Protein 3AKQ (pdb70)

Sequence (189 aa):
TIQPGTGYNNGYFYSYWNDGHGGVTYTNGPGGQFSVNWSNSGNFVGGKGWQPGTKNKVINFSGSYNPNGNSYLSVYGWSRNPLIEYYIVENFGTYNPSTGATKLGEVTSDGSVYDIYRTQRVNQPSIIGTATFYQYWSVRRNHRSSGSVNTANHFNAWAQQGLTLGTMDYQIVAVEGYFSSGSASITVS

B-factor: mean 11.53, std 6.19, range [4.15, 29.36]

InterPro domains:
  IPR001137 Glycoside hydrolase family 11 [PR00911] (73-82)
  IPR001137 Glycoside hydrolase family 11 [PR00911] (83-93)
  IPR001137 Glycoside hydrolase family 11 [PR00911] (111-117)
  IPR001137 Glycoside hydrolase family 11 [PR00911] (131-136)
  IPR001137 Glycoside hydrolase family 11 [PR00911] (136-145)
  IPR001137 Glycoside hydrolase family 11 [PR00911] (159-167)
  IPR001137 Glycoside hydrolase family 11 [PTHR46828] (6-190)
  IPR013319 Glycoside hydrolase family 11/12 [G3DSA:2.60.120.180] (1-190)
  IPR013320 Concanavalin A-like lectin/glucanase domain superfamily [SSF49899] (3-189)
  IPR018208 Glycoside hydrolase family 11, active site 1 [PS00776] (83-93)
  IPR033119 Glycoside hydrolase family 11, active site 2 [PS00777] (174-185)
  IPR033123 Glycosyl hydrolase 11 domain [PF00457] (10-188)
  IPR033123 Glycosyl hydrolase 11 domain [PS51761] (1-190)

Solvent-accessible surface area: 7906 Å² total

Foldseek 3Di:
DDDADWDDDQHKTKGKDFPPFDFKDKADDHHQKIKIFGAQGAKMKIGIHDFFDDQFDKKWKAWDWWWFDWKFWFFWFFFVPPTETETETQATDDDDVCVPFDWQAWFDWFHFIWTKTKDKDAQPQGPVGGHIHIYIYTYTPDHDHTGITRNNRVQVVCVVSVNHGHHGGHIGGMMIGHSTTTMIMMGMD

Organism: Trichoderma longibrachiatum (NCBI:txid5548)

Structure (mmCIF, N/CA/C/O backbone):
data_3AKQ
#
_entry.id   3AKQ
#
_cell.length_a   61.921
_cell.length_b   37.516
_cell.length_c   84.300
_cell.angle_alpha   90.00
_cell.angle_beta   90.00
_cell.angle_gamma   90.00
#
_symmetry.space_group_name_H-M   'P 21 21 21'
#
loop_
_entity.id
_entity.type
_entity.pdbx_description
1 polymer xylanase
2 non-polymer 'ZINC ION'
3 non-polymer 'CHLORIDE ION'
4 water water
#
loop_
_atom_site.group_PDB
_atom_site.id
_atom_site.type_symbol
_atom_site.label_atom_id
_atom_site.label_alt_id
_atom_site.label_comp_id
_atom_site.label_asym_id
_atom_site.label_entity_id
_atom_site.label_seq_id
_atom_site.pdbx_PDB_ins_code
_atom_site.Cartn_x
_atom_site.Cartn_y
_atom_site.Cartn_z
_atom_site.occupancy
_atom_site.B_iso_or_equiv
_atom_site.auth_seq_id
_atom_site.auth_comp_id
_atom_site.auth_asym_id
_atom_site.auth_atom_id
_atom_site.pdbx_PDB_model_num
ATOM 9 N N . THR A 1 2 ? 16.574 -5.511 4.216 1.00 7.77 2 THR A N 1
ATOM 10 C CA . THR A 1 2 ? 17.160 -4.297 4.720 1.00 8.22 2 THR A CA 1
ATOM 11 C C . THR A 1 2 ? 16.263 -3.126 4.335 1.00 8.55 2 THR A C 1
ATOM 12 O O . THR A 1 2 ? 15.734 -3.092 3.242 1.00 11.48 2 THR A O 1
ATOM 16 N N . ILE A 1 3 ? 15.996 -2.266 5.299 1.00 7.39 3 ILE A N 1
ATOM 17 C CA . ILE A 1 3 ? 15.058 -1.169 5.032 1.00 8.10 3 ILE A CA 1
ATOM 18 C C . ILE A 1 3 ? 15.602 0.189 5.412 1.00 7.44 3 ILE A C 1
ATOM 19 O O . ILE A 1 3 ? 16.559 0.334 6.180 1.00 8.21 3 ILE A O 1
ATOM 24 N N . GLN A 1 4 ? 14.982 1.211 4.811 1.00 7.27 4 GLN A N 1
ATOM 25 C CA . GLN A 1 4 ? 15.288 2.577 5.183 1.00 7.60 4 GLN A CA 1
ATOM 26 C C . GLN A 1 4 ? 14.371 2.921 6.341 1.00 6.86 4 GLN A C 1
ATOM 27 O O . GLN A 1 4 ? 13.461 2.183 6.663 1.00 7.22 4 GLN A O 1
ATOM 33 N N . PRO A 1 5 ? 14.657 4.019 7.028 1.00 8.18 5 PRO A N 1
ATOM 34 C CA . PRO A 1 5 ? 13.865 4.417 8.193 1.00 7.69 5 PRO A CA 1
ATOM 35 C C . PRO A 1 5 ? 12.337 4.400 7.961 1.00 7.38 5 PRO A C 1
ATOM 36 O O . PRO A 1 5 ? 11.844 4.842 6.929 1.00 8.19 5 PRO A O 1
ATOM 40 N N . GLY A 1 6 ? 11.616 3.881 8.948 1.00 7.48 6 GLY A N 1
ATOM 41 C CA . GLY A 1 6 ? 10.173 3.809 8.865 1.00 7.64 6 GLY A CA 1
ATOM 42 C C . GLY A 1 6 ? 9.616 2.849 9.896 1.00 6.96 6 GLY A C 1
ATOM 43 O O . GLY A 1 6 ? 10.352 2.312 10.727 1.00 7.24 6 GLY A O 1
ATOM 44 N N . THR A 1 7 ? 8.306 2.640 9.844 1.00 7.31 7 THR A N 1
ATOM 45 C CA . THR A 1 7 ? 7.632 1.735 10.764 1.00 7.51 7 THR A CA 1
ATOM 46 C C . THR A 1 7 ? 6.639 0.894 9.979 1.00 7.08 7 THR A C 1
ATOM 47 O O . THR A 1 7 ? 6.307 1.213 8.836 1.00 9.05 7 THR A O 1
ATOM 51 N N . GLY A 1 8 ? 6.167 -0.181 10.598 1.00 7.28 8 GLY A N 1
ATOM 52 C CA . GLY A 1 8 ? 5.200 -1.043 9.950 1.00 7.96 8 GLY A CA 1
ATOM 53 C C . GLY A 1 8 ? 5.158 -2.396 10.622 1.00 7.26 8 GLY A C 1
ATOM 54 O O . GLY A 1 8 ? 5.645 -2.557 11.742 1.00 7.03 8 GLY A O 1
ATOM 55 N N . TYR A 1 9 ? 4.554 -3.368 9.949 1.00 8.36 9 TYR A N 1
ATOM 56 C CA . TYR A 1 9 ? 4.481 -4.719 10.479 1.00 9.21 9 TYR A CA 1
ATOM 57 C C . T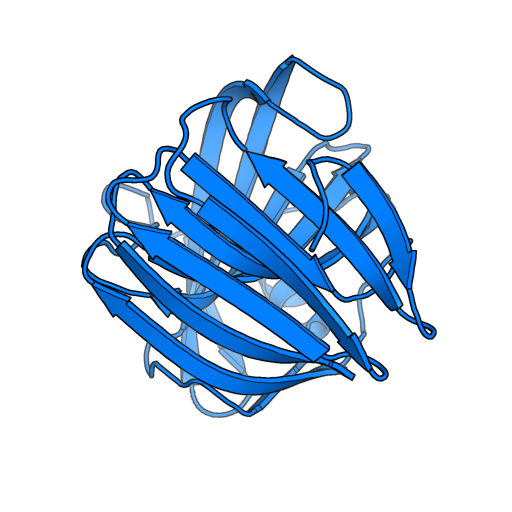YR A 1 9 ? 5.288 -5.631 9.564 1.00 8.78 9 TYR A C 1
ATOM 58 O O . TYR A 1 9 ? 5.245 -5.495 8.338 1.00 10.91 9 TYR A O 1
ATOM 67 N N . ASN A 1 10 ? 6.040 -6.544 10.166 1.00 8.01 10 ASN A N 1
ATOM 68 C CA . ASN A 1 10 ? 6.835 -7.498 9.409 1.00 7.85 10 ASN A CA 1
ATOM 69 C C . ASN A 1 10 ? 6.784 -8.845 10.108 1.00 7.56 10 ASN A C 1
ATOM 70 O O . ASN A 1 10 ? 7.204 -8.974 11.259 1.00 6.82 10 ASN A O 1
ATOM 75 N N . ASN A 1 11 ? 6.250 -9.839 9.407 1.00 8.51 11 ASN A N 1
ATOM 76 C CA . ASN A 1 11 ? 6.134 -11.192 9.928 1.00 9.13 11 ASN A CA 1
ATOM 77 C C . ASN A 1 11 ? 5.507 -11.292 11.312 1.00 8.60 11 ASN A C 1
ATOM 78 O O . ASN A 1 11 ? 5.965 -12.058 12.160 1.00 9.09 11 ASN A O 1
ATOM 83 N N . GLY A 1 12 ? 4.455 -10.513 11.534 1.00 8.64 12 GLY A N 1
ATOM 84 C CA . GLY A 1 12 ? 3.755 -10.565 12.804 1.00 8.67 12 GLY A CA 1
ATOM 85 C C . GLY A 1 12 ? 4.269 -9.668 13.908 1.00 7.09 12 GLY A C 1
ATOM 86 O O . GLY A 1 12 ? 3.781 -9.735 15.037 1.00 8.90 12 GLY A O 1
ATOM 87 N N . TYR A 1 13 ? 5.257 -8.838 13.596 1.00 6.57 13 TYR A N 1
ATOM 88 C CA . TYR A 1 13 ? 5.815 -7.926 14.602 1.00 6.44 13 TYR A CA 1
ATOM 89 C C . TYR A 1 13 ? 5.884 -6.511 14.057 1.00 6.31 13 TYR A C 1
ATOM 90 O O . TYR A 1 13 ? 6.183 -6.277 12.893 1.00 7.05 13 TYR A O 1
ATOM 99 N N . PHE A 1 14 ? 5.531 -5.553 14.929 1.00 6.49 14 PHE A N 1
ATOM 100 C CA . PHE A 1 14 ? 5.769 -4.158 14.579 1.00 5.84 14 PHE A CA 1
ATOM 101 C C . PHE A 1 14 ? 7.271 -3.929 14.557 1.00 5.23 14 PHE A C 1
ATOM 102 O O . PHE A 1 14 ? 8.022 -4.568 15.282 1.00 6.10 14 PHE A O 1
ATOM 110 N N . TYR A 1 15 ? 7.717 -3.057 13.638 1.00 5.40 15 TYR A N 1
ATOM 111 C CA . TYR A 1 15 ? 9.106 -2.607 13.681 1.00 5.56 15 TYR A CA 1
ATOM 112 C C . TYR A 1 15 ? 9.180 -1.116 13.553 1.00 5.00 15 TYR A C 1
ATOM 113 O O . TYR A 1 15 ? 8.294 -0.483 12.992 1.00 5.52 15 TYR A O 1
ATOM 122 N N . SER A 1 16 ? 10.244 -0.554 14.109 1.00 5.73 16 SER A N 1
ATOM 123 C CA . SER A 1 16 ? 10.528 0.860 13.977 1.00 5.78 16 SER A CA 1
ATOM 124 C C . SER A 1 16 ? 12.026 0.966 13.766 1.00 5.41 16 SER A C 1
ATOM 125 O O . SER A 1 16 ? 12.811 0.336 14.480 1.00 6.41 16 SER A O 1
ATOM 128 N N . TYR A 1 17 ? 12.408 1.722 12.748 1.00 5.70 17 TYR A N 1
ATOM 129 C CA . TYR A 1 17 ? 13.807 1.984 12.465 1.00 5.81 17 TYR A CA 1
ATOM 130 C C . TYR A 1 17 ? 13.898 3.475 12.196 1.00 5.77 17 TYR A C 1
ATOM 131 O O . TYR A 1 17 ? 13.236 4.000 11.299 1.00 6.49 17 TYR A O 1
ATOM 140 N N . TRP A 1 18 ? 14.696 4.151 13.011 1.00 5.86 18 TRP A N 1
ATOM 141 C CA . TRP A 1 18 ? 14.892 5.585 12.903 1.00 6.39 18 TRP A CA 1
ATOM 142 C C . TRP A 1 18 ? 16.370 5.908 12.972 1.00 6.16 18 TRP A C 1
ATOM 143 O O . TRP A 1 18 ? 17.121 5.229 13.662 1.00 6.43 18 TRP A O 1
ATOM 154 N N . ASN A 1 19 ? 16.800 6.920 12.233 1.00 7.04 19 ASN A N 1
ATOM 155 C CA . ASN A 1 19 ? 18.177 7.365 12.347 1.00 7.75 19 ASN A CA 1
ATOM 156 C C . ASN A 1 19 ? 18.211 8.863 12.087 1.00 8.40 19 ASN A C 1
ATOM 157 O O . ASN A 1 19 ? 17.241 9.442 11.585 1.00 9.31 19 ASN A O 1
ATOM 162 N N . ASP A 1 20 ? 19.319 9.490 12.467 1.00 9.24 20 ASP A N 1
ATOM 163 C CA . ASP A 1 20 ? 19.484 10.931 12.326 1.00 10.64 20 ASP A CA 1
A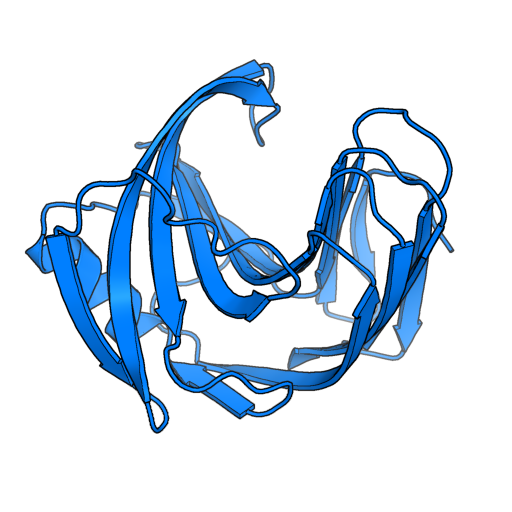TOM 164 C C . ASP A 1 20 ? 19.981 11.400 10.966 1.00 11.43 20 ASP A C 1
ATOM 165 O O . ASP A 1 20 ? 20.362 12.561 10.812 1.00 1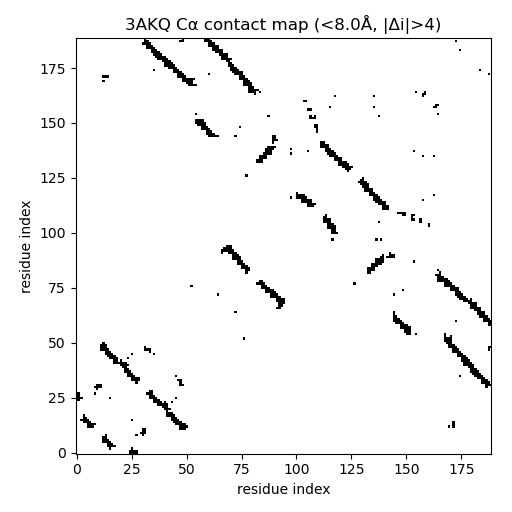2.42 20 ASP A O 1
ATOM 170 N N . GLY A 1 21 ? 19.981 10.510 9.981 1.00 11.44 21 GLY A N 1
ATOM 171 C CA . GLY A 1 21 ? 20.436 10.891 8.656 1.00 12.36 21 GLY A CA 1
ATOM 172 C C . GLY A 1 21 ? 21.904 10.603 8.414 1.00 13.09 21 GLY A C 1
ATOM 173 O O . GLY A 1 21 ? 22.370 10.626 7.274 1.00 14.58 21 GLY A O 1
ATOM 174 N N . HIS A 1 22 ? 22.643 10.351 9.489 1.00 12.81 22 HIS A N 1
ATOM 175 C CA . HIS A 1 22 ? 24.060 10.032 9.387 1.00 13.84 22 HIS A CA 1
ATOM 176 C C . HIS A 1 22 ? 24.133 8.622 8.811 1.00 14.05 22 HIS A C 1
ATOM 177 O O . HIS A 1 22 ? 23.304 7.770 9.134 1.00 14.24 22 HIS A O 1
ATOM 184 N N . GLY A 1 23 ? 25.093 8.385 7.926 1.00 14.73 23 GLY A N 1
ATOM 185 C CA . GLY A 1 23 ? 25.242 7.059 7.358 1.00 14.22 23 GLY A CA 1
ATOM 186 C C . GLY A 1 23 ? 25.926 6.111 8.324 1.00 13.09 23 GLY A C 1
ATOM 187 O O . GLY A 1 23 ? 26.105 6.434 9.500 1.00 13.28 23 GLY A O 1
ATOM 188 N N . GLY A 1 24 ? 26.288 4.931 7.834 1.00 12.42 24 GLY A N 1
ATOM 189 C CA . GLY A 1 24 ? 26.978 3.965 8.668 1.00 12.53 24 GLY A CA 1
ATOM 190 C C . GLY A 1 24 ? 26.118 2.943 9.388 1.00 12.17 24 GLY A C 1
ATOM 191 O O . GLY A 1 24 ? 26.618 2.230 10.257 1.00 14.25 24 GLY A O 1
ATOM 192 N N . VAL A 1 25 ? 24.840 2.852 9.032 1.00 10.86 25 VAL A N 1
ATOM 193 C CA . VAL A 1 25 ? 23.943 1.891 9.689 1.00 10.80 25 VAL A CA 1
ATOM 194 C C . VAL A 1 25 ? 23.151 1.098 8.662 1.00 10.53 25 VAL A C 1
ATOM 195 O O . VAL A 1 25 ? 22.627 1.624 7.701 1.00 11.51 25 VAL A O 1
ATOM 199 N N . THR A 1 26 ? 23.100 -0.229 8.899 1.00 9.29 26 THR A N 1
ATOM 200 C CA . THR A 1 26 ? 22.234 -1.102 8.083 1.00 10.32 26 THR A CA 1
ATOM 201 C C . THR A 1 26 ? 21.334 -1.890 9.019 1.00 8.86 26 THR A C 1
ATOM 202 O O . THR A 1 26 ? 21.780 -2.624 9.880 1.00 10.76 26 THR A O 1
ATOM 206 N N . TYR A 1 27 ? 20.013 -1.670 8.836 1.00 7.46 27 TYR A N 1
ATOM 207 C CA . TYR A 1 27 ? 19.014 -2.367 9.650 1.00 6.90 27 TYR A CA 1
ATOM 208 C C . TYR A 1 27 ? 18.236 -3.317 8.756 1.00 6.43 27 TYR A C 1
ATOM 209 O O . TYR A 1 27 ? 17.754 -2.938 7.689 1.00 6.77 27 TYR A O 1
ATOM 218 N N . THR A 1 28 ? 18.110 -4.561 9.209 1.00 6.45 28 THR A N 1
ATOM 219 C CA . THR A 1 28 ? 17.443 -5.594 8.432 1.00 6.86 28 THR A CA 1
ATOM 220 C C . THR A 1 28 ? 16.395 -6.379 9.207 1.00 6.41 28 THR A C 1
ATOM 221 O O . THR A 1 28 ? 16.672 -6.888 10.292 1.00 8.16 28 THR A O 1
ATOM 225 N N . ASN A 1 29 ? 15.192 -6.472 8.651 1.00 6.64 29 ASN A N 1
ATOM 226 C CA . ASN A 1 29 ? 14.143 -7.263 9.275 1.00 6.68 29 ASN A CA 1
ATOM 227 C C . ASN A 1 29 ? 14.314 -8.701 8.800 1.00 6.50 29 ASN A C 1
ATOM 228 O O . ASN A 1 29 ? 14.556 -8.949 7.616 1.00 7.78 29 ASN A O 1
ATOM 233 N N . GLY A 1 30 ? 14.198 -9.640 9.731 1.00 7.08 30 GLY A N 1
ATOM 234 C CA . GLY A 1 30 ? 14.328 -11.043 9.393 1.00 7.57 30 GLY A CA 1
ATOM 235 C C . GLY A 1 30 ? 13.031 -11.786 9.644 1.00 8.04 30 GLY A C 1
ATOM 236 O O . GLY A 1 30 ? 11.989 -11.170 9.870 1.00 8.58 30 GLY A O 1
ATOM 237 N N . PRO A 1 31 ? 13.065 -13.124 9.610 1.00 9.45 31 PRO A N 1
ATOM 238 C CA . PRO A 1 31 ? 11.872 -13.945 9.838 1.00 9.80 31 PRO A CA 1
ATOM 239 C C . PRO A 1 31 ? 11.291 -13.731 11.230 1.00 9.20 31 PRO A C 1
ATOM 240 O O . PRO A 1 31 ? 12.019 -13.440 12.179 1.00 9.28 31 PRO A O 1
ATOM 244 N N . GLY A 1 32 ? 9.974 -13.871 11.339 1.00 8.77 32 GLY A N 1
ATOM 245 C CA . GLY A 1 32 ? 9.295 -13.734 12.627 1.00 8.26 32 GLY A CA 1
ATOM 246 C C . GLY A 1 32 ? 9.696 -12.463 13.361 1.00 7.14 32 GLY A C 1
ATOM 247 O O . GLY A 1 32 ? 9.584 -11.341 12.862 1.00 7.34 32 GLY A O 1
ATOM 248 N N . GLY A 1 33 ? 10.140 -12.663 14.620 1.00 6.99 33 GLY A N 1
ATOM 249 C CA . GLY A 1 33 ? 10.484 -11.531 15.485 1.00 6.92 33 GLY A CA 1
ATOM 250 C C . GLY A 1 33 ? 11.964 -11.129 15.416 1.00 6.28 33 GLY A C 1
ATOM 251 O O . GLY A 1 33 ? 12.473 -10.454 16.300 1.00 6.34 33 GLY A O 1
ATOM 252 N N . GLN A 1 34 ? 12.673 -11.556 14.335 1.00 6.46 34 GLN A N 1
ATOM 253 C CA . GLN A 1 34 ? 14.128 -11.305 14.258 1.00 6.95 34 GLN A CA 1
ATOM 254 C C . GLN A 1 34 ? 14.458 -10.045 13.452 1.00 6.07 34 GLN A C 1
ATOM 255 O O . GLN A 1 34 ? 13.796 -9.701 12.480 1.00 6.35 34 GLN A O 1
ATOM 261 N N . PHE A 1 35 ? 15.507 -9.362 13.894 1.00 6.36 35 PHE A N 1
ATOM 262 C CA . PHE A 1 35 ? 16.068 -8.234 13.176 1.00 6.10 35 PHE A CA 1
ATOM 263 C C . PHE A 1 35 ? 17.538 -8.188 13.442 1.00 6.10 35 PHE A C 1
ATOM 264 O O . PHE A 1 35 ? 18.026 -8.778 14.393 1.00 7.18 35 PHE A O 1
ATOM 272 N N . SER A 1 36 ? 18.265 -7.572 12.512 1.00 6.78 36 SER A N 1
ATOM 273 C CA . SER A 1 36 ? 19.696 -7.435 12.715 1.00 7.94 36 SER A CA 1
ATOM 274 C C . SER A 1 36 ? 20.120 -6.017 12.376 1.00 7.33 36 SER A C 1
ATOM 275 O O . SER A 1 36 ? 19.464 -5.291 11.621 1.00 8.16 36 SER A O 1
ATOM 279 N N . VAL A 1 37 ? 21.222 -5.593 13.008 1.00 7.86 37 VAL A N 1
ATOM 280 C CA . VAL A 1 37 ? 21.800 -4.292 12.719 1.00 8.44 37 VAL A CA 1
ATOM 281 C C . VAL A 1 37 ? 23.299 -4.411 12.644 1.00 9.08 37 VAL A C 1
ATOM 282 O O . VAL A 1 37 ? 23.923 -5.119 13.421 1.00 10.74 37 VAL A O 1
ATOM 286 N N . ASN A 1 38 ? 23.875 -3.749 11.654 1.00 9.62 38 ASN A N 1
ATOM 287 C CA . ASN A 1 38 ? 25.316 -3.705 11.487 1.00 10.46 38 ASN A CA 1
ATOM 288 C C . ASN A 1 38 ? 25.635 -2.234 11.311 1.00 10.00 38 ASN A C 1
ATOM 289 O O . ASN A 1 38 ? 25.042 -1.568 10.464 1.00 10.62 38 ASN A O 1
ATOM 294 N N . TRP A 1 39 ? 26.545 -1.710 12.121 1.00 9.76 39 TRP A N 1
ATOM 295 C CA . TRP A 1 39 ? 26.877 -0.305 11.992 1.00 9.33 39 TRP A CA 1
ATOM 296 C C . TRP A 1 39 ? 28.367 -0.039 12.147 1.00 10.06 39 TRP A C 1
ATOM 297 O O . TRP A 1 39 ? 29.081 -0.780 12.819 1.00 9.94 39 TRP A O 1
ATOM 308 N N . SER A 1 40 ? 28.836 0.998 11.462 1.00 10.60 40 SER A N 1
ATOM 309 C CA . SER A 1 40 ? 30.237 1.391 11.510 1.00 12.28 40 SER A CA 1
ATOM 310 C C . SER A 1 40 ? 30.296 2.899 11.323 1.00 12.62 40 SER A C 1
ATOM 311 O O . SER A 1 40 ? 29.895 3.414 10.281 1.00 12.51 40 SER A O 1
ATOM 314 N N . ASN A 1 41 ? 30.792 3.603 12.336 1.00 13.08 41 ASN A N 1
ATOM 315 C CA . ASN A 1 41 ? 30.876 5.057 12.282 1.00 13.76 41 ASN A CA 1
ATOM 316 C C . ASN A 1 41 ? 29.490 5.614 11.981 1.00 12.92 41 ASN A C 1
ATOM 317 O O . ASN A 1 41 ? 29.295 6.380 11.037 1.00 13.49 41 ASN A O 1
ATOM 322 N N . SER A 1 42 ? 28.530 5.209 12.801 1.00 12.24 42 SER A N 1
ATOM 323 C CA . SER A 1 42 ? 27.135 5.646 12.651 1.00 11.07 42 SER A CA 1
ATOM 324 C C . SER A 1 42 ? 26.934 7.048 13.235 1.00 10.77 42 SER A C 1
ATOM 325 O O . SER A 1 42 ? 27.855 7.686 13.726 1.00 10.95 42 SER A O 1
ATOM 328 N N . GLY A 1 43 ? 25.689 7.538 13.077 1.00 9.97 43 GLY A N 1
ATOM 329 C CA . GLY A 1 43 ? 25.239 8.616 13.940 1.00 9.83 43 GLY A CA 1
ATOM 330 C C . GLY A 1 43 ? 24.389 8.015 15.060 1.00 8.93 43 GLY A C 1
ATOM 331 O O . GLY A 1 43 ? 24.726 6.984 15.630 1.00 9.29 43 GLY A O 1
ATOM 332 N N . ASN A 1 44 ? 23.280 8.692 15.408 1.00 8.92 44 ASN A N 1
ATOM 333 C CA . ASN A 1 44 ? 22.322 8.103 16.338 1.00 7.92 44 ASN A CA 1
ATOM 334 C C . ASN A 1 44 ? 21.232 7.380 15.571 1.00 7.10 44 ASN A C 1
ATOM 335 O O . ASN A 1 44 ? 20.710 7.888 14.591 1.00 7.75 44 ASN A O 1
ATOM 340 N N . PHE A 1 45 ? 20.917 6.161 16.001 1.00 6.58 45 PHE A N 1
ATOM 341 C CA . PHE A 1 45 ? 19.863 5.371 15.374 1.00 5.75 45 PHE A CA 1
ATOM 342 C C . PHE A 1 45 ? 19.223 4.467 16.417 1.00 5.61 45 PHE A C 1
ATOM 343 O O . PHE A 1 45 ? 19.837 4.153 17.437 1.00 5.78 45 PHE A O 1
ATOM 351 N N . VAL A 1 46 ? 17.989 4.052 16.147 1.00 5.55 46 VAL A N 1
ATOM 352 C CA . VAL A 1 46 ? 17.239 3.156 17.020 1.00 5.19 46 VAL A CA 1
ATOM 353 C C . VAL A 1 46 ? 16.414 2.236 16.128 1.00 5.08 46 VAL A C 1
ATOM 354 O O . VAL A 1 46 ? 15.663 2.714 15.280 1.00 5.87 46 VAL A O 1
ATOM 358 N N . GLY A 1 47 ? 16.547 0.926 16.311 1.00 5.59 47 GLY A N 1
ATOM 359 C CA . GLY A 1 47 ? 15.764 0.014 15.487 1.00 5.80 47 GLY A CA 1
ATOM 360 C C . GLY A 1 47 ? 15.448 -1.275 16.237 1.00 4.90 47 GLY A C 1
ATOM 361 O O . GLY A 1 47 ? 16.226 -1.773 17.042 1.00 5.45 47 GLY A O 1
ATOM 362 N N . GLY A 1 48 ? 14.232 -1.799 15.987 1.00 4.54 48 GLY A N 1
ATOM 363 C CA . GLY A 1 48 ? 13.896 -3.104 16.530 1.00 4.98 48 GLY A CA 1
ATOM 364 C C . GLY A 1 48 ? 12.438 -3.476 16.302 1.00 4.70 48 GLY A C 1
ATOM 365 O O . GLY A 1 48 ? 11.687 -2.805 15.593 1.00 5.48 48 GLY A O 1
ATOM 366 N N . LYS A 1 49 ? 12.059 -4.622 16.922 1.00 4.86 49 LYS A N 1
ATOM 367 C CA . LYS A 1 49 ? 10.731 -5.202 16.696 1.00 4.83 49 LYS A CA 1
ATOM 368 C C . LYS A 1 49 ? 9.979 -5.389 18.011 1.00 4.53 49 LYS A C 1
ATOM 369 O O . LYS A 1 49 ? 10.551 -5.529 19.085 1.00 5.36 49 LYS A O 1
ATOM 375 N N . GLY A 1 50 ? 8.660 -5.413 17.871 1.00 5.08 50 GLY A N 1
ATOM 376 C CA . GLY A 1 50 ? 7.799 -5.583 19.014 1.00 5.61 50 GLY A CA 1
ATOM 377 C C . GLY A 1 50 ? 6.335 -5.449 18.665 1.00 5.16 50 GLY A C 1
ATOM 378 O O . GLY A 1 50 ? 5.826 -6.113 17.753 1.00 5.80 50 GLY A O 1
ATOM 379 N N . TRP A 1 51 ? 5.676 -4.531 19.363 1.00 5.96 51 TRP A N 1
ATOM 380 C CA . TRP A 1 51 ? 4.242 -4.332 19.243 1.00 6.32 51 TRP A CA 1
ATOM 381 C C . TRP A 1 51 ? 3.802 -2.886 19.104 1.00 6.06 51 TRP A C 1
ATOM 382 O O . TRP A 1 51 ? 4.450 -1.967 19.603 1.00 6.40 51 TRP A O 1
ATOM 393 N N . GLN A 1 52 ? 2.671 -2.705 18.434 1.00 7.18 52 GLN A N 1
ATOM 394 C CA . GLN A 1 52 ? 2.064 -1.397 18.254 1.00 7.51 52 GLN A CA 1
ATOM 395 C C . GLN A 1 52 ? 0.571 -1.661 18.172 1.00 9.40 52 GLN A C 1
ATOM 396 O O . GLN A 1 52 ? 0.093 -2.247 17.201 1.00 9.64 52 GLN A O 1
ATOM 402 N N . PRO A 1 53 ? -0.180 -1.268 19.211 1.00 10.74 53 PRO A N 1
ATOM 403 C CA . PRO A 1 53 ? 0.337 -0.597 20.391 1.00 11.77 53 PRO A CA 1
ATOM 404 C C . PRO A 1 53 ? 0.870 -1.598 21.436 1.00 10.72 53 PRO A C 1
ATOM 405 O O . PRO A 1 53 ? 0.592 -2.798 21.393 1.00 10.37 53 PRO A O 1
ATOM 409 N N . GLY A 1 54 ? 1.724 -1.074 22.357 1.00 10.37 54 GLY A N 1
ATOM 410 C CA . GLY A 1 54 ? 2.245 -1.865 23.467 1.00 10.13 54 GLY A CA 1
ATOM 411 C C . GLY A 1 54 ? 1.231 -1.938 24.602 1.00 9.11 54 GLY A C 1
ATOM 412 O O . GLY A 1 54 ? 0.139 -1.391 24.524 1.00 10.48 54 GLY A O 1
ATOM 413 N N . THR A 1 55 ? 1.586 -2.699 25.656 1.00 7.95 55 THR A N 1
ATOM 414 C CA . THR A 1 55 ? 0.719 -2.803 26.823 1.00 8.00 55 THR A CA 1
ATOM 415 C C . THR A 1 55 ? 1.540 -2.631 28.076 1.00 7.79 55 THR A C 1
ATOM 416 O O . THR A 1 55 ? 2.765 -2.618 28.037 1.00 9.41 55 THR A O 1
ATOM 420 N N . LYS A 1 56 ? 0.865 -2.512 29.210 1.00 7.68 56 LYS A N 1
ATOM 421 C CA . LYS A 1 56 ? 1.562 -2.281 30.464 1.00 8.08 56 LYS A CA 1
ATOM 422 C C . LYS A 1 56 ? 1.827 -3.524 31.305 1.00 8.37 56 LYS A C 1
ATOM 423 O O . LYS A 1 56 ? 2.269 -3.417 32.448 1.00 8.49 56 LYS A O 1
ATOM 429 N N . ASN A 1 57 ? 1.589 -4.705 30.744 1.00 8.41 57 ASN A N 1
ATOM 430 C CA . ASN A 1 57 ? 1.830 -5.932 31.497 1.00 10.19 57 ASN A CA 1
ATOM 431 C C . ASN A 1 57 ? 2.463 -7.036 30.658 1.00 9.53 57 ASN A C 1
ATOM 432 O O . ASN A 1 57 ? 2.475 -8.196 31.063 1.00 10.97 57 ASN A O 1
ATOM 437 N N . LYS A 1 58 ? 3.004 -6.685 29.499 1.00 9.05 58 LYS A N 1
ATOM 438 C CA . LYS A 1 58 ? 3.613 -7.705 28.634 1.00 9.18 58 LYS A CA 1
ATOM 439 C C . LYS A 1 58 ? 4.947 -8.211 29.180 1.00 7.97 58 LYS A C 1
ATOM 440 O O . LYS A 1 58 ? 5.745 -7.497 29.741 1.00 8.14 58 LYS A O 1
ATOM 446 N N . VAL A 1 59 ? 5.125 -9.548 29.021 1.00 8.33 59 VAL A N 1
ATOM 447 C CA . VAL A 1 59 ? 6.400 -10.148 29.355 1.00 8.05 59 VAL A CA 1
ATOM 448 C C . VAL A 1 59 ? 7.059 -10.360 28.016 1.00 7.58 59 VAL A C 1
ATOM 449 O O . VAL A 1 59 ? 6.566 -11.067 27.155 1.00 9.28 59 VAL A O 1
ATOM 453 N N . ILE A 1 60 ? 8.170 -9.614 27.826 1.00 6.14 60 ILE A N 1
ATOM 454 C CA . ILE A 1 60 ? 8.881 -9.631 26.542 1.00 5.97 60 ILE A CA 1
ATOM 455 C C . ILE A 1 60 ? 10.117 -10.524 26.590 1.00 5.74 60 ILE A C 1
ATOM 456 O O . ILE A 1 60 ? 10.949 -10.415 27.486 1.00 7.01 60 ILE A O 1
ATOM 461 N N . ASN A 1 61 ? 10.228 -11.407 25.604 1.00 6.17 61 ASN A N 1
ATOM 462 C CA . ASN A 1 61 ? 11.359 -12.319 25.515 1.00 6.17 61 ASN A CA 1
ATOM 463 C C . ASN A 1 61 ? 12.290 -11.854 24.410 1.00 5.97 61 ASN A C 1
ATOM 464 O O . ASN A 1 61 ? 11.840 -11.530 23.311 1.00 7.43 61 ASN A O 1
ATOM 469 N N . PHE A 1 62 ? 13.586 -11.815 24.695 1.00 6.04 62 PHE A N 1
ATOM 470 C CA . PHE A 1 62 ? 14.553 -11.407 23.687 1.00 6.47 62 PHE A CA 1
ATOM 471 C C . PHE A 1 62 ? 15.776 -12.307 23.760 1.00 6.43 62 PHE A C 1
ATOM 472 O O . PHE A 1 62 ? 16.120 -12.819 24.825 1.00 6.54 62 PHE A O 1
ATOM 480 N N . SER A 1 63 ? 16.427 -12.503 22.622 1.00 7.29 63 SER A N 1
ATOM 481 C CA . SER A 1 63 ? 17.614 -13.333 22.580 1.00 7.93 63 SER A CA 1
ATOM 482 C C . SER A 1 63 ? 18.412 -13.030 21.326 1.00 8.28 63 SER A C 1
ATOM 483 O O . SER A 1 63 ? 17.920 -12.448 20.372 1.00 10.06 63 SER A O 1
ATOM 486 N N . GLY A 1 64 ? 19.698 -13.393 21.370 1.00 9.11 64 GLY A N 1
ATOM 487 C CA . GLY A 1 64 ? 20.505 -13.261 20.180 1.00 9.40 64 GLY A CA 1
ATOM 488 C C . GLY A 1 64 ? 21.896 -12.767 20.522 1.00 9.37 64 GLY A C 1
ATOM 489 O O . GLY A 1 64 ? 22.405 -12.965 21.620 1.00 11.79 64 GLY A O 1
ATOM 490 N N . SER A 1 65 ? 22.531 -12.133 19.517 1.00 9.05 65 SER A N 1
ATOM 491 C CA . SER A 1 65 ? 23.864 -11.594 19.718 1.00 9.33 65 SER A CA 1
ATOM 492 C C . SER A 1 65 ? 23.823 -10.077 19.750 1.00 8.78 65 SER A C 1
ATOM 493 O O . SER A 1 65 ? 23.100 -9.439 18.994 1.00 9.16 65 SER A O 1
ATOM 496 N N . TYR A 1 66 ? 24.604 -9.505 20.655 1.00 8.37 66 TYR A N 1
ATOM 497 C CA . TYR A 1 66 ? 24.678 -8.062 20.806 1.00 8.24 66 TYR A CA 1
ATOM 498 C C . TYR A 1 66 ? 26.150 -7.740 21.021 1.00 8.28 66 TYR A C 1
ATOM 499 O O . TYR A 1 66 ? 26.699 -7.975 22.100 1.00 9.23 66 TYR A O 1
ATOM 508 N N . ASN A 1 67 ? 26.782 -7.213 19.976 1.00 9.30 67 ASN A N 1
ATOM 509 C CA . ASN A 1 67 ? 28.205 -6.904 20.008 1.00 10.09 67 ASN A CA 1
ATOM 510 C C . ASN A 1 67 ? 28.530 -5.454 19.677 1.00 10.55 67 ASN A C 1
ATOM 511 O O . ASN A 1 67 ? 29.012 -5.149 18.586 1.00 11.65 67 ASN A O 1
ATOM 516 N N . PRO A 1 68 ? 28.278 -4.536 20.618 1.00 11.04 68 PRO A N 1
ATOM 517 C CA . PRO A 1 68 ? 28.559 -3.154 20.332 1.00 11.55 68 PRO A CA 1
ATOM 518 C C . PRO A 1 68 ? 30.057 -2.843 20.511 1.00 11.72 68 PRO A C 1
ATOM 519 O O . PRO A 1 68 ? 30.773 -3.457 21.294 1.00 12.97 68 PRO A O 1
ATOM 523 N N . ASN A 1 69 ? 30.546 -1.910 19.672 1.00 12.02 69 ASN A N 1
ATOM 524 C CA . ASN A 1 69 ? 31.897 -1.384 19.797 1.00 13.14 69 ASN A CA 1
ATOM 525 C C . ASN A 1 69 ? 31.783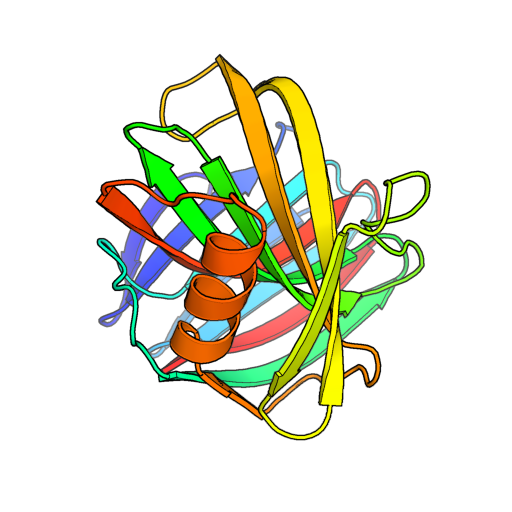 0.119 20.008 1.00 12.55 69 ASN A C 1
ATOM 526 O O . ASN A 1 69 ? 31.901 0.918 19.085 1.00 12.76 69 ASN A O 1
ATOM 531 N N . GLY A 1 70 ? 31.533 0.508 21.293 1.00 11.93 70 GLY A N 1
ATOM 532 C CA . GLY A 1 70 ? 31.285 1.895 21.579 1.00 10.76 70 GLY A CA 1
ATOM 533 C C . GLY A 1 70 ? 29.941 2.130 22.262 1.00 9.73 70 GLY A C 1
ATOM 534 O O . GLY A 1 70 ? 29.399 1.253 22.925 1.00 10.40 70 GLY A O 1
ATOM 535 N N . ASN A 1 71 ? 29.403 3.329 22.075 1.00 9.56 71 ASN A N 1
ATOM 536 C CA . ASN A 1 71 ? 28.133 3.735 22.696 1.00 8.69 71 ASN A CA 1
ATOM 537 C C . ASN A 1 71 ? 26.925 3.086 21.983 1.00 7.66 71 ASN A C 1
ATOM 538 O O . ASN A 1 71 ? 26.638 3.356 20.826 1.00 8.10 71 ASN A O 1
ATOM 543 N N . SER A 1 72 ? 26.239 2.181 22.708 1.00 7.52 72 SER A N 1
ATOM 544 C CA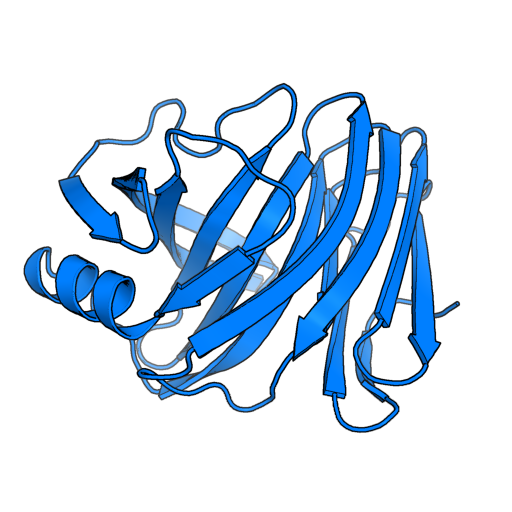 . SER A 1 72 ? 25.058 1.497 22.195 1.00 7.23 72 SER A CA 1
ATOM 545 C C . SER A 1 72 ? 24.262 0.923 23.364 1.00 6.31 72 SER A C 1
ATOM 546 O O . SER A 1 72 ? 24.804 0.670 24.439 1.00 7.26 72 SER A O 1
ATOM 549 N N . TYR A 1 73 ? 22.928 0.780 23.163 1.00 6.06 73 TYR A N 1
ATOM 550 C CA . TYR A 1 73 ? 22.077 0.150 24.178 1.00 5.80 73 TYR A CA 1
ATOM 551 C C . TYR A 1 73 ? 21.266 -0.975 23.533 1.00 5.51 73 TYR A C 1
ATOM 552 O O . TYR A 1 73 ? 20.966 -0.947 22.346 1.00 6.04 73 TYR A O 1
ATOM 561 N N . LEU A 1 74 ? 20.884 -1.941 24.372 1.00 5.30 74 LEU A N 1
ATOM 562 C CA . LEU A 1 74 ? 19.901 -2.972 24.061 1.00 5.59 74 LEU A CA 1
ATOM 563 C C . LEU A 1 74 ? 18.828 -2.919 25.122 1.00 4.97 74 LEU A C 1
ATOM 564 O O . LEU A 1 74 ? 19.082 -3.125 26.292 1.00 5.50 74 LEU A O 1
ATOM 569 N N . SER A 1 75 ? 17.610 -2.546 24.687 1.00 5.09 75 SER A N 1
ATOM 570 C CA . SER A 1 75 ? 16.559 -2.221 25.647 1.00 5.28 75 SER A CA 1
ATOM 571 C C . SER A 1 75 ? 15.184 -2.643 25.166 1.00 4.97 75 SER A C 1
ATOM 572 O O . SER A 1 75 ? 14.904 -2.733 23.981 1.00 5.59 75 SER A O 1
ATOM 575 N N . VAL A 1 76 ? 14.303 -2.923 26.144 1.00 4.87 76 VAL A N 1
ATOM 576 C CA . VAL A 1 76 ? 12.896 -2.726 25.854 1.00 4.89 76 VAL A CA 1
ATOM 577 C C . VAL A 1 76 ? 12.647 -1.233 25.812 1.00 4.55 76 VAL A C 1
ATOM 578 O O . VAL A 1 76 ? 13.048 -0.495 26.702 1.00 6.21 76 VAL A O 1
ATOM 582 N N . TYR A 1 77 ? 12.049 -0.759 24.727 1.00 4.57 77 TYR A N 1
ATOM 583 C CA . TYR A 1 77 ? 12.002 0.646 24.413 1.00 4.91 77 TYR A CA 1
ATOM 584 C C . TYR A 1 77 ? 10.650 1.011 23.834 1.00 4.45 77 TYR A C 1
ATOM 585 O O . TYR A 1 77 ? 10.102 0.271 23.025 1.00 5.28 77 TYR A O 1
ATOM 594 N N . GLY A 1 78 ? 10.114 2.155 24.226 1.00 4.70 78 GLY A N 1
ATOM 595 C CA . GLY A 1 78 ? 8.825 2.532 23.701 1.00 5.08 78 GLY A CA 1
ATOM 596 C C . GLY A 1 78 ? 8.418 3.925 24.095 1.00 4.70 78 GLY A C 1
ATOM 597 O O . GLY A 1 78 ? 9.198 4.685 24.676 1.00 5.11 78 GLY A O 1
ATOM 598 N N . TRP A 1 79 ? 7.172 4.247 23.781 1.00 5.17 79 TRP A N 1
ATOM 599 C CA . TRP A 1 79 ? 6.630 5.574 24.046 1.00 5.32 79 TRP A CA 1
ATOM 600 C C . TRP A 1 79 ? 5.227 5.486 24.626 1.00 5.54 79 TRP A C 1
ATOM 601 O O . TRP A 1 79 ? 4.487 4.519 24.429 1.00 6.23 79 TRP A O 1
ATOM 612 N N . SER A 1 80 ? 4.876 6.539 25.388 1.00 6.30 80 SER A N 1
ATOM 613 C CA . SER A 1 80 ? 3.477 6.816 25.663 1.00 7.06 80 SER A CA 1
ATOM 614 C C . SER A 1 80 ? 3.131 8.224 25.239 1.00 6.48 80 SER A C 1
ATOM 615 O O . SER A 1 80 ? 4.006 9.009 24.930 1.00 7.02 80 SER A O 1
ATOM 618 N N . ARG A 1 81 ? 1.811 8.493 25.154 1.00 7.08 81 ARG A N 1
ATOM 619 C CA . ARG A 1 81 ? 1.332 9.862 24.964 1.00 7.85 81 ARG A CA 1
ATOM 620 C C . ARG A 1 81 ? 0.439 10.242 26.122 1.00 7.84 81 ARG A C 1
ATOM 621 O O . ARG A 1 81 ? -0.153 9.408 26.795 1.00 8.04 81 ARG A O 1
ATOM 629 N N . ASN A 1 82 ? 0.311 11.536 26.400 1.00 7.72 82 ASN A N 1
ATOM 630 C CA . ASN A 1 82 ? -0.542 12.027 27.485 1.00 7.96 82 ASN A CA 1
ATOM 631 C C . ASN A 1 82 ? -0.214 11.416 28.844 1.00 8.91 82 ASN A C 1
ATOM 632 O O . ASN A 1 82 ? -1.068 10.836 29.523 1.00 9.32 82 ASN A O 1
ATOM 637 N N . PRO A 1 83 ? 1.021 11.596 29.333 1.00 8.73 83 PRO A N 1
ATOM 638 C CA . PRO A 1 83 ? 2.110 12.385 28.752 1.00 9.20 83 PRO A CA 1
ATOM 639 C C . PRO A 1 83 ? 2.989 11.686 27.719 1.00 7.98 83 PRO A C 1
ATOM 640 O O . PRO A 1 83 ? 3.048 10.456 27.654 1.00 7.51 83 PRO A O 1
ATOM 644 N N . LEU A 1 84 ? 3.675 12.502 26.920 1.00 7.83 84 LEU A N 1
ATOM 645 C CA . LEU A 1 84 ? 4.611 12.013 25.911 1.00 7.24 84 LEU A CA 1
ATOM 646 C C . LEU A 1 84 ? 5.870 11.614 26.672 1.00 6.01 84 LEU A C 1
ATOM 647 O O . LEU A 1 84 ? 6.517 12.454 27.301 1.00 6.79 84 LEU A O 1
ATOM 652 N N . ILE A 1 85 ? 6.206 10.330 26.612 1.00 6.06 85 ILE A N 1
ATOM 653 C CA . ILE A 1 85 ? 7.364 9.799 27.315 1.00 5.98 85 ILE A CA 1
ATOM 654 C C . ILE A 1 85 ? 8.086 8.779 26.453 1.00 5.56 85 ILE A C 1
ATOM 655 O O . ILE A 1 85 ? 7.445 7.978 25.772 1.00 6.29 85 ILE A O 1
ATOM 660 N N . GLU A 1 86 ? 9.414 8.851 26.443 1.00 5.46 86 GLU A N 1
ATOM 661 C CA . GLU A 1 86 ? 10.241 7.843 25.778 1.00 5.54 86 GLU A CA 1
ATOM 662 C C . GLU A 1 86 ? 10.817 7.024 26.936 1.00 4.71 86 GLU A C 1
ATOM 663 O O . GLU A 1 86 ? 11.446 7.588 27.833 1.00 6.78 86 GLU A O 1
ATOM 669 N N . TYR A 1 87 ? 10.614 5.707 26.926 1.00 4.72 87 TYR A N 1
ATOM 670 C CA . TYR A 1 87 ? 11.088 4.899 28.040 1.00 5.04 87 TYR A CA 1
ATOM 671 C C . TYR A 1 87 ? 11.998 3.770 27.611 1.00 4.15 87 TYR A C 1
ATOM 672 O O . TYR A 1 87 ? 11.930 3.270 26.481 1.00 4.66 87 TYR A O 1
ATOM 681 N N . TYR A 1 88 ? 12.836 3.371 28.563 1.00 4.70 88 TYR A N 1
ATOM 682 C CA . TYR A 1 88 ? 13.849 2.330 28.346 1.00 5.08 88 TYR A CA 1
ATOM 683 C C . TYR A 1 88 ? 13.974 1.415 29.570 1.00 4.86 88 TYR A C 1
ATOM 684 O O . TYR A 1 88 ? 14.051 1.841 30.698 1.00 5.51 88 TYR A O 1
ATOM 693 N N . ILE A 1 89 ? 13.981 0.096 29.273 1.00 4.34 89 ILE A N 1
ATOM 694 C CA . ILE A 1 89 ? 14.406 -0.877 30.252 1.00 4.77 89 ILE A CA 1
ATOM 695 C C . ILE A 1 89 ? 15.625 -1.486 29.603 1.00 4.44 89 ILE A C 1
ATOM 696 O O . ILE A 1 89 ? 15.564 -2.286 28.687 1.00 4.89 89 ILE A O 1
ATOM 701 N N . VAL A 1 90 ? 16.793 -0.945 30.053 1.00 5.03 90 VAL A N 1
ATOM 702 C CA . VAL A 1 90 ? 18.079 -1.271 29.417 1.00 5.10 90 VAL A CA 1
ATOM 703 C C . VAL A 1 90 ? 18.674 -2.560 29.967 1.00 4.73 90 VAL A C 1
ATOM 704 O O . VAL A 1 90 ? 19.046 -2.651 31.131 1.00 5.90 90 VAL A O 1
ATOM 708 N N . GLU A 1 91 ? 18.782 -3.549 29.089 1.00 5.07 91 GLU A N 1
ATOM 709 C CA . GLU A 1 91 ? 19.302 -4.860 29.447 1.00 5.34 91 GLU A CA 1
ATOM 710 C C . GLU A 1 91 ? 20.804 -4.998 29.257 1.00 5.27 91 GLU A C 1
ATOM 711 O O . GLU A 1 91 ? 21.444 -5.820 29.912 1.00 6.32 91 GLU A O 1
ATOM 717 N N . ASN A 1 92 ? 21.364 -4.186 28.370 1.00 5.98 92 ASN A N 1
ATOM 718 C CA . ASN A 1 92 ? 22.789 -4.247 28.087 1.00 6.54 92 ASN A CA 1
ATOM 719 C C . ASN A 1 92 ? 23.177 -2.932 27.413 1.00 6.08 92 ASN A C 1
ATOM 720 O O . ASN A 1 92 ? 22.329 -2.252 26.830 1.00 6.08 92 ASN A O 1
ATOM 725 N N . PHE A 1 93 ? 24.445 -2.553 27.529 1.00 7.22 93 PHE A N 1
ATOM 726 C CA . PHE A 1 93 ? 24.934 -1.353 26.870 1.00 7.56 93 PHE A CA 1
ATOM 727 C C . PHE A 1 93 ? 26.429 -1.457 26.648 1.00 8.30 93 PHE A C 1
ATOM 728 O O . PHE A 1 93 ? 27.086 -2.360 27.176 1.00 10.34 93 PHE A O 1
ATOM 736 N N . GLY A 1 94 ? 26.949 -0.557 25.823 1.00 8.80 94 GLY A N 1
ATOM 737 C CA . GLY A 1 94 ? 28.364 -0.557 25.523 1.00 9.71 94 GLY A CA 1
ATOM 738 C C . GLY A 1 94 ? 29.210 0.272 26.461 1.00 10.51 94 GLY A C 1
ATOM 739 O O . GLY A 1 94 ? 29.214 0.060 27.671 1.00 11.18 94 GLY A O 1
ATOM 740 N N . THR A 1 95 ? 29.911 1.243 25.891 1.00 10.42 95 THR A N 1
ATOM 741 C CA . THR A 1 95 ? 30.820 2.102 26.638 1.00 10.44 95 THR A CA 1
ATOM 742 C C . THR A 1 95 ? 30.191 3.186 27.508 1.00 10.58 95 THR A C 1
ATOM 743 O O . THR A 1 95 ? 30.867 3.758 28.362 1.00 12.62 95 THR A O 1
ATOM 747 N N . TYR A 1 96 ? 28.911 3.475 27.299 1.00 10.08 96 TYR A N 1
ATOM 748 C CA . TYR A 1 96 ? 28.273 4.571 28.022 1.00 9.89 96 TYR A CA 1
ATOM 749 C C . TYR A 1 96 ? 26.987 4.169 28.735 1.00 8.62 96 TYR A C 1
ATOM 750 O O . TYR A 1 96 ? 26.049 3.673 28.111 1.00 8.15 96 TYR A O 1
ATOM 759 N N . ASN A 1 97 ? 26.953 4.381 30.046 1.00 8.79 97 ASN A N 1
ATOM 760 C CA . ASN A 1 97 ? 25.763 4.089 30.837 1.00 8.24 97 ASN A CA 1
ATOM 761 C C . ASN A 1 97 ? 24.834 5.274 30.556 1.00 8.61 97 ASN A C 1
ATOM 762 O O . ASN A 1 97 ? 25.188 6.420 30.827 1.00 8.78 97 ASN A O 1
ATOM 767 N N . PRO A 1 98 ? 23.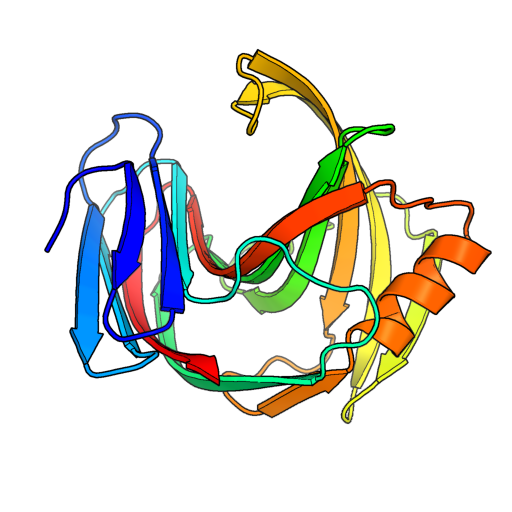632 5.016 30.016 1.00 8.35 98 PRO A N 1
ATOM 768 C CA . PRO A 1 98 ? 22.703 6.110 29.712 1.00 8.92 98 PRO A CA 1
ATOM 769 C C . PRO A 1 98 ? 22.263 6.986 30.878 1.00 8.54 98 PRO A C 1
ATOM 770 O O . PRO A 1 98 ? 21.769 8.095 30.668 1.00 9.54 98 PRO A O 1
ATOM 774 N N . SER A 1 99 ? 22.447 6.500 32.101 1.00 8.38 99 SER A N 1
ATOM 775 C CA . SER A 1 99 ? 22.044 7.260 33.279 1.00 8.78 99 SER A CA 1
ATOM 776 C C . SER A 1 99 ? 23.148 8.157 33.826 1.00 9.83 99 SER A C 1
ATOM 777 O O . SER A 1 99 ? 22.976 8.787 34.869 1.00 10.89 99 SER A O 1
ATOM 780 N N . THR A 1 100 ? 24.276 8.217 33.128 1.00 10.52 100 THR A N 1
ATOM 781 C CA . THR A 1 100 ? 25.391 9.046 33.569 1.00 11.81 100 THR A CA 1
ATOM 782 C C . THR A 1 100 ? 24.949 10.494 33.763 1.00 12.42 100 THR A C 1
ATOM 783 O O . THR A 1 100 ? 24.414 11.116 32.845 1.00 12.92 100 THR A O 1
ATOM 787 N N . GLY A 1 101 ? 25.172 11.018 34.964 1.00 13.49 101 GLY A N 1
ATOM 788 C CA . GLY A 1 101 ? 24.797 12.390 35.259 1.00 13.79 101 GLY A CA 1
ATOM 789 C C . GLY A 1 101 ? 23.351 12.567 35.687 1.00 13.73 101 GLY A C 1
ATOM 790 O O . GLY A 1 101 ? 22.966 13.641 36.149 1.00 15.11 101 GLY A O 1
ATOM 791 N N . ALA A 1 102 ? 22.548 11.518 35.536 1.00 12.32 102 ALA A N 1
ATOM 792 C CA . ALA A 1 102 ? 21.139 11.580 35.909 1.00 12.22 102 ALA A CA 1
ATOM 793 C C . ALA A 1 102 ? 20.945 11.320 37.396 1.00 12.11 102 ALA A C 1
ATOM 794 O O . ALA A 1 102 ? 21.743 10.626 38.025 1.00 12.99 102 ALA A O 1
ATOM 796 N N . THR A 1 103 ? 19.876 11.881 37.952 1.00 12.39 103 THR A N 1
ATOM 797 C CA . THR A 1 103 ? 19.593 11.697 39.369 1.00 12.59 103 THR A CA 1
ATOM 798 C C . THR A 1 103 ? 18.829 10.387 39.569 1.00 11.72 103 THR A C 1
ATOM 799 O O . THR A 1 103 ? 17.792 10.156 38.982 1.00 11.43 103 THR A O 1
ATOM 803 N N . LYS A 1 104 ? 19.416 9.493 40.379 1.00 11.05 104 LYS A N 1
ATOM 804 C CA . LYS A 1 104 ? 18.722 8.239 40.668 1.00 10.44 104 LYS A CA 1
ATOM 805 C C . LYS A 1 104 ? 17.498 8.445 41.560 1.00 9.61 104 LYS A C 1
ATOM 806 O O . LYS A 1 104 ? 17.537 9.110 42.594 1.00 10.46 104 LYS A O 1
ATOM 812 N N . LEU A 1 105 ? 16.359 7.854 41.120 1.00 8.39 105 LEU A N 1
ATOM 813 C CA . LEU A 1 105 ? 15.117 7.988 41.876 1.00 8.46 105 LEU A CA 1
ATOM 814 C C . LEU A 1 105 ? 14.778 6.729 42.676 1.00 7.62 105 LEU A C 1
ATOM 815 O O . LEU A 1 105 ? 14.150 6.786 43.723 1.00 8.08 105 LEU A O 1
ATOM 820 N N . GLY A 1 106 ? 15.145 5.553 42.125 1.00 8.02 106 GLY A N 1
ATOM 821 C CA . GLY A 1 106 ? 14.785 4.333 42.817 1.00 8.14 106 GLY A CA 1
ATOM 822 C C . GLY A 1 106 ? 15.452 3.095 42.225 1.00 7.17 106 GLY A C 1
ATOM 823 O O . GLY A 1 106 ? 16.379 3.161 41.418 1.00 7.65 106 GLY A O 1
ATOM 824 N N . GLU A 1 107 ? 14.985 1.928 42.722 1.00 7.79 107 GLU A N 1
ATOM 825 C CA . GLU A 1 107 ? 15.459 0.631 42.250 1.00 7.32 107 GLU A CA 1
ATOM 826 C C . GLU A 1 107 ? 14.285 -0.332 42.202 1.00 7.27 107 GLU A C 1
ATOM 827 O O . GLU A 1 107 ? 13.296 -0.176 42.906 1.00 9.43 107 GLU A O 1
ATOM 833 N N . VAL A 1 108 ? 14.417 -1.343 41.356 1.00 6.69 108 VAL A N 1
ATOM 834 C CA . VAL A 1 108 ? 13.411 -2.399 41.237 1.00 7.11 108 VAL A CA 1
ATOM 835 C C . VAL A 1 108 ? 14.143 -3.671 40.922 1.00 6.85 108 VAL A C 1
ATOM 836 O O . VAL A 1 108 ? 15.150 -3.662 40.222 1.00 7.50 108 VAL A O 1
ATOM 840 N N . THR A 1 109 ? 13.666 -4.779 41.475 1.00 6.88 109 THR A N 1
ATOM 841 C CA . THR A 1 109 ? 14.275 -6.071 41.208 1.00 7.65 109 THR A CA 1
ATOM 842 C C . THR A 1 109 ? 13.342 -6.805 40.264 1.00 7.89 109 THR A C 1
ATOM 843 O O . THR A 1 109 ? 12.149 -6.929 40.538 1.00 9.05 109 THR A O 1
ATOM 847 N N . SER A 1 110 ? 13.873 -7.281 39.146 1.00 7.01 110 SER A N 1
ATOM 848 C CA . SER A 1 110 ? 13.042 -7.988 38.191 1.00 7.36 110 SER A CA 1
ATOM 849 C C . SER A 1 110 ? 13.872 -8.886 37.297 1.00 6.76 110 SER A C 1
ATOM 850 O O . SER A 1 110 ? 14.979 -8.531 36.896 1.00 7.02 110 SER A O 1
ATOM 853 N N . ASP A 1 111 ? 13.339 -10.066 37.017 1.00 7.40 111 ASP A N 1
ATOM 854 C CA . ASP A 1 111 ? 13.988 -11.001 36.122 1.00 7.17 111 ASP A CA 1
ATOM 855 C C . ASP A 1 111 ? 15.473 -11.252 36.376 1.00 7.50 111 ASP A C 1
ATOM 856 O O . ASP A 1 111 ? 16.288 -11.236 35.452 1.00 8.35 111 ASP A O 1
ATOM 861 N N . GLY A 1 112 ? 15.809 -11.482 37.643 1.00 7.95 112 GLY A N 1
ATOM 862 C CA . GLY A 1 112 ? 17.180 -11.870 38.006 1.00 9.02 112 GLY A CA 1
ATOM 863 C C . GLY A 1 112 ? 18.188 -10.725 38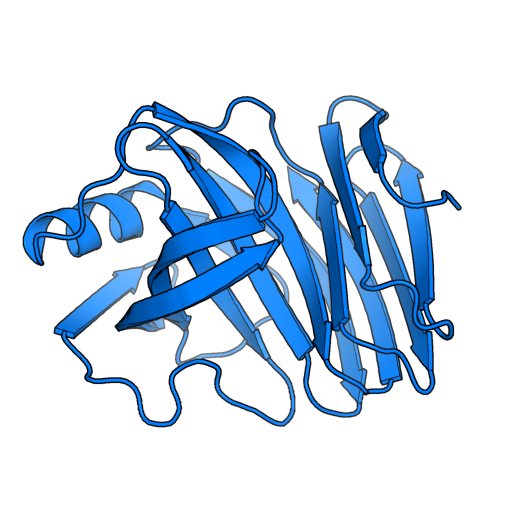.295 1.00 8.41 112 GLY A C 1
ATOM 864 O O . GLY A 1 112 ? 19.361 -10.988 38.528 1.00 10.36 112 GLY A O 1
ATOM 865 N N . SER A 1 113 ? 17.765 -9.436 38.253 1.00 7.92 113 SER A N 1
ATOM 866 C CA . SER A 1 113 ? 18.713 -8.372 38.574 1.00 7.66 113 SER A CA 1
ATOM 867 C C . SER A 1 113 ? 18.008 -7.193 39.216 1.00 6.89 113 SER A C 1
ATOM 868 O O . SER A 1 113 ? 16.804 -6.996 39.075 1.00 7.27 113 SER A O 1
ATOM 871 N N . VAL A 1 114 ? 18.785 -6.417 39.994 1.00 7.08 114 VAL A N 1
ATOM 872 C CA . VAL A 1 114 ? 18.294 -5.105 40.362 1.00 6.96 114 VAL A CA 1
ATOM 873 C C . VAL A 1 114 ? 18.482 -4.154 39.174 1.00 6.80 114 VAL A C 1
ATOM 874 O O . VAL A 1 114 ? 19.447 -4.259 38.429 1.00 7.79 114 VAL A O 1
ATOM 878 N N . TYR A 1 115 ? 17.588 -3.180 39.071 1.00 6.25 115 TYR A N 1
ATOM 879 C CA . TYR A 1 115 ? 17.671 -2.110 38.081 1.00 6.39 115 TYR A CA 1
ATOM 880 C C . TYR A 1 115 ? 17.609 -0.781 38.813 1.00 6.70 115 TYR A C 1
ATOM 881 O O . TYR A 1 115 ? 16.891 -0.651 39.802 1.00 7.40 115 TYR A O 1
ATOM 890 N N . ASP A 1 116 ? 18.345 0.205 38.317 1.00 6.51 116 ASP A N 1
ATOM 891 C CA . ASP A 1 116 ? 18.321 1.537 38.900 1.00 6.48 116 ASP A CA 1
ATOM 892 C C . ASP A 1 116 ? 17.420 2.387 38.011 1.00 6.16 116 ASP A C 1
ATOM 893 O O . ASP A 1 116 ? 17.466 2.291 36.779 1.00 6.35 116 ASP A O 1
ATOM 898 N N . ILE A 1 117 ? 16.593 3.205 38.653 1.00 6.61 117 ILE A N 1
ATOM 899 C CA . ILE A 1 117 ? 15.600 4.031 37.976 1.00 6.59 117 ILE A CA 1
ATOM 900 C C . ILE A 1 117 ? 15.948 5.515 37.948 1.00 5.85 117 ILE A C 1
ATOM 901 O O . ILE A 1 117 ? 16.354 6.085 38.964 1.00 6.96 117 ILE A O 1
ATOM 906 N N . TYR A 1 118 ? 15.767 6.130 36.781 1.00 6.24 118 TYR A N 1
ATOM 907 C CA . TYR A 1 118 ? 16.068 7.545 36.584 1.00 6.86 118 TYR A CA 1
ATOM 908 C C . TYR A 1 118 ? 15.087 8.214 35.638 1.00 6.52 118 TYR A C 1
ATOM 909 O O . TYR A 1 118 ? 14.442 7.553 34.820 1.00 6.81 118 TYR A O 1
ATOM 918 N N . ARG A 1 119 ? 14.999 9.537 35.745 1.00 7.30 119 ARG A N 1
ATOM 919 C CA . ARG A 1 119 ? 14.183 10.327 34.836 1.00 7.66 119 ARG A CA 1
ATOM 920 C C . ARG A 1 119 ? 15.123 11.375 34.259 1.00 7.58 119 ARG A C 1
ATOM 921 O O . ARG A 1 119 ? 15.920 11.972 34.987 1.00 9.12 119 ARG A O 1
ATOM 929 N N . THR A 1 120 ? 15.053 11.569 32.950 1.00 7.19 120 THR A N 1
ATOM 930 C CA . THR A 1 120 ? 15.850 12.589 32.287 1.00 7.80 120 THR A CA 1
ATOM 931 C C . THR A 1 120 ? 14.901 13.359 31.384 1.00 6.97 120 THR A C 1
ATOM 932 O O . THR A 1 120 ? 13.715 13.038 31.306 1.00 7.60 120 THR A O 1
ATOM 936 N N . GLN A 1 121 ? 15.412 14.378 30.707 1.00 8.62 121 GLN A N 1
ATOM 937 C CA . GLN A 1 121 ? 14.573 15.173 29.829 1.00 9.29 121 GLN A CA 1
ATOM 938 C C . GLN A 1 121 ? 15.269 15.509 28.524 1.00 9.04 121 GLN A C 1
ATOM 939 O O . GLN A 1 121 ? 16.474 15.767 28.492 1.00 10.83 121 GLN A O 1
ATOM 945 N N . ARG A 1 122 ? 14.489 15.495 27.449 1.00 8.42 122 ARG A N 1
ATOM 946 C CA . ARG A 1 122 ? 15.014 15.883 26.171 1.00 8.27 122 ARG A CA 1
ATOM 947 C C . ARG A 1 122 ? 14.235 17.085 25.706 1.00 7.59 122 ARG A C 1
ATOM 948 O O . ARG A 1 122 ? 13.016 17.144 25.807 1.00 8.90 122 ARG A O 1
ATOM 956 N N . VAL A 1 123 ? 14.979 18.095 25.266 1.00 7.48 123 VAL A N 1
ATOM 957 C CA . VAL A 1 123 ? 14.366 19.345 24.849 1.00 7.71 123 VAL A CA 1
ATOM 958 C C . VAL A 1 123 ? 14.416 19.502 23.337 1.00 8.52 123 VAL A C 1
ATOM 959 O O . VAL A 1 123 ? 15.488 19.548 22.737 1.00 9.56 123 VAL A O 1
ATOM 963 N N . ASN A 1 124 ? 13.234 19.569 22.735 1.00 8.24 124 ASN A N 1
ATOM 964 C CA . ASN A 1 124 ? 13.079 19.722 21.295 1.00 8.43 124 ASN A CA 1
ATOM 965 C C . ASN A 1 124 ? 13.931 18.754 20.489 1.00 8.76 124 ASN A C 1
ATOM 966 O O . ASN A 1 124 ? 14.790 19.150 19.697 1.00 10.33 124 ASN A O 1
ATOM 971 N N . GLN A 1 125 ? 13.660 17.470 20.702 1.00 8.80 125 GLN A N 1
ATOM 972 C CA . GLN A 1 125 ? 14.358 16.386 20.028 1.00 9.32 125 GLN A CA 1
ATOM 973 C C . GLN A 1 125 ? 13.346 15.537 19.265 1.00 8.82 125 GLN A C 1
ATOM 974 O O . GLN A 1 125 ? 12.140 15.670 19.460 1.00 8.64 125 GLN A O 1
ATOM 980 N N . PRO A 1 126 ? 13.825 14.652 18.378 1.00 10.09 126 PRO A N 1
ATOM 981 C CA . PRO A 1 126 ? 12.912 13.801 17.610 1.00 10.14 126 PRO A CA 1
ATOM 982 C C . PRO A 1 126 ? 12.011 12.970 18.521 1.00 9.54 126 PRO A C 1
ATOM 983 O O . PRO A 1 126 ? 12.427 12.546 19.599 1.00 9.76 126 PRO A O 1
ATOM 987 N N . SER A 1 127 ? 10.773 12.748 18.089 1.00 9.52 127 SER A N 1
ATOM 988 C CA . SER A 1 127 ? 9.830 11.945 18.862 1.00 9.23 127 SER A CA 1
ATOM 989 C C . SER A 1 127 ? 8.755 11.398 17.937 1.00 9.10 127 SER A C 1
ATOM 990 O O . SER A 1 127 ? 8.696 11.754 16.758 1.00 10.13 127 SER A O 1
ATOM 993 N N . ILE A 1 128 ? 7.897 10.537 18.476 1.00 8.94 128 ILE A N 1
ATOM 994 C CA . ILE A 1 128 ? 6.826 9.954 17.681 1.00 9.30 128 ILE A CA 1
ATOM 995 C C . ILE A 1 128 ? 5.825 11.000 17.188 1.00 10.85 128 ILE A C 1
ATOM 996 O O . ILE A 1 128 ? 5.003 10.709 16.320 1.00 11.94 128 ILE A O 1
ATOM 1001 N N . ILE A 1 129 ? 5.887 12.212 17.735 1.00 10.50 129 ILE A N 1
ATOM 1002 C CA . ILE A 1 129 ? 4.982 13.274 17.298 1.00 11.75 129 ILE A CA 1
ATOM 1003 C C . ILE A 1 129 ? 5.758 14.420 16.654 1.00 11.46 129 ILE A C 1
ATOM 1004 O O . ILE A 1 129 ? 5.222 15.511 16.459 1.00 13.97 129 ILE A O 1
ATOM 1009 N N . GLY A 1 130 ? 7.013 14.159 16.305 1.00 11.52 130 GLY A N 1
ATOM 1010 C CA . GLY A 1 130 ? 7.849 15.189 15.716 1.00 11.48 130 GLY A CA 1
ATOM 1011 C C . GLY A 1 130 ? 8.712 15.835 16.782 1.00 10.36 130 GLY A C 1
ATOM 1012 O O . GLY A 1 130 ? 8.702 15.401 17.934 1.00 9.96 130 GLY A O 1
ATOM 1013 N N . THR A 1 131 ? 9.403 16.921 16.425 1.00 10.47 131 THR A N 1
ATOM 1014 C CA . THR A 1 131 ? 10.315 17.550 17.376 1.00 9.96 131 THR A CA 1
ATOM 1015 C C . THR A 1 131 ? 9.488 17.956 18.614 1.00 9.35 131 THR A C 1
ATOM 1016 O O . THR A 1 131 ? 8.437 18.565 18.478 1.00 10.74 131 THR A O 1
ATOM 1020 N N . ALA A 1 132 ? 9.999 17.614 19.818 1.00 8.61 132 ALA A N 1
ATOM 1021 C CA . ALA A 1 132 ? 9.214 17.862 21.022 1.00 9.02 132 ALA A CA 1
ATOM 1022 C C . ALA A 1 132 ? 10.128 17.764 22.221 1.00 8.64 132 ALA A C 1
ATOM 1023 O O . ALA A 1 132 ? 11.226 17.241 22.185 1.00 8.74 132 ALA A O 1
ATOM 1025 N N . THR A 1 133 ? 9.608 18.332 23.322 1.00 8.89 133 THR A N 1
ATOM 1026 C CA . THR A 1 133 ? 10.266 18.210 24.613 1.00 8.41 133 THR A CA 1
ATOM 1027 C C . THR A 1 133 ? 9.506 17.165 25.414 1.00 8.16 133 THR A C 1
ATOM 1028 O O . THR A 1 133 ? 8.278 17.177 25.456 1.00 9.98 133 THR A O 1
ATOM 1032 N N . PHE A 1 134 ? 10.238 16.272 26.066 1.00 7.32 134 PHE A N 1
ATOM 1033 C CA . PHE A 1 134 ? 9.606 15.173 26.783 1.00 7.57 134 PHE A CA 1
ATOM 1034 C C . PHE A 1 134 ? 10.546 14.583 27.815 1.00 6.97 134 PHE A C 1
ATOM 1035 O O . PHE A 1 134 ? 11.764 14.679 27.691 1.00 7.23 134 PHE A O 1
ATOM 1043 N N . TYR A 1 135 ? 9.969 13.937 28.818 1.00 6.91 135 TYR A N 1
ATOM 1044 C CA . TYR A 1 135 ? 10.767 13.188 29.767 1.00 6.89 135 TYR A CA 1
ATOM 1045 C C . TYR A 1 135 ? 11.057 11.783 29.270 1.00 6.13 135 TYR A C 1
ATOM 1046 O O . TYR A 1 135 ? 10.351 11.245 28.409 1.00 6.56 135 TYR A O 1
ATOM 1055 N N . GLN A 1 136 ? 12.120 11.206 29.817 1.00 6.26 136 GLN A N 1
ATOM 1056 C CA . GLN A 1 136 ? 12.517 9.841 29.515 1.00 6.20 136 GLN A CA 1
ATOM 1057 C C . GLN A 1 136 ? 12.567 9.100 30.844 1.00 5.79 136 GLN A C 1
ATOM 1058 O O . GLN A 1 136 ? 13.041 9.646 31.845 1.00 6.84 136 GLN A O 1
ATOM 1064 N N . TYR A 1 137 ? 12.074 7.865 30.852 1.00 5.68 137 TYR A N 1
ATOM 1065 C CA . TYR A 1 137 ? 12.123 7.034 32.050 1.00 5.96 137 TYR A CA 1
ATOM 1066 C C . TYR A 1 137 ? 13.102 5.911 31.758 1.00 5.23 137 TYR A C 1
ATOM 1067 O O . TYR A 1 137 ? 13.082 5.328 30.669 1.00 5.96 137 TYR A O 1
ATOM 1076 N N . TRP A 1 138 ? 13.936 5.600 32.742 1.00 5.39 138 TRP A N 1
ATOM 1077 C CA . TRP A 1 138 ? 14.930 4.552 32.582 1.00 5.84 138 TRP A CA 1
ATOM 1078 C C . TRP A 1 138 ? 14.905 3.567 33.746 1.00 5.68 138 TRP A C 1
ATOM 1079 O O . TRP A 1 138 ? 14.873 3.941 34.905 1.00 6.03 138 TRP A O 1
ATOM 1090 N N . SER A 1 139 ? 14.924 2.256 33.382 1.00 5.30 139 SER A N 1
ATOM 1091 C CA . SER A 1 139 ? 15.398 1.243 34.325 1.00 5.44 139 SER A CA 1
ATOM 1092 C C . SER A 1 139 ? 16.652 0.653 33.706 1.00 5.06 139 SER A C 1
ATOM 1093 O O . SER A 1 139 ? 16.652 0.206 32.576 1.00 6.32 139 SER A O 1
ATOM 1096 N N . VAL A 1 140 ? 17.768 0.719 34.465 1.00 5.47 140 VAL A N 1
ATOM 1097 C CA . VAL A 1 140 ? 19.041 0.246 33.912 1.00 5.68 140 VAL A CA 1
ATOM 1098 C C . VAL A 1 140 ? 19.477 -1.000 34.661 1.00 5.39 140 VAL A C 1
ATOM 1099 O O . VAL A 1 140 ? 19.760 -0.957 35.855 1.00 5.83 140 VAL A O 1
ATOM 1103 N N . ARG A 1 141 ? 19.523 -2.122 33.951 1.00 5.58 141 ARG A N 1
ATOM 1104 C CA . ARG A 1 141 ? 19.895 -3.398 34.553 1.00 5.89 141 ARG A CA 1
ATOM 1105 C C . ARG A 1 141 ? 21.347 -3.416 35.016 1.00 6.13 141 ARG A C 1
ATOM 1106 O O . ARG A 1 141 ? 22.244 -3.029 34.270 1.00 7.01 141 ARG A O 1
ATOM 1114 N N . ARG A 1 142 ? 21.584 -3.868 36.244 1.00 6.75 142 ARG A N 1
ATOM 1115 C CA . ARG A 1 142 ? 22.949 -3.938 36.756 1.00 7.65 142 ARG A CA 1
ATOM 1116 C C . ARG A 1 142 ? 23.712 -5.115 36.157 1.00 9.68 142 ARG A C 1
ATOM 1117 O O . ARG A 1 142 ? 24.907 -5.010 35.879 1.00 11.65 142 ARG A O 1
ATOM 1125 N N . ASN A 1 143 ? 23.023 -6.235 35.963 1.00 9.63 143 ASN A N 1
ATOM 1126 C CA . ASN A 1 143 ? 23.645 -7.430 35.400 1.00 10.80 143 ASN A CA 1
ATOM 1127 C C . ASN A 1 143 ? 23.335 -7.544 33.913 1.00 9.75 143 ASN A C 1
ATOM 1128 O O . ASN A 1 143 ? 22.311 -8.104 33.523 1.00 9.93 143 ASN A O 1
ATOM 1133 N N . HIS A 1 144 ? 24.230 -7.010 33.089 1.00 9.30 144 HIS A N 1
ATOM 1134 C CA . HIS A 1 144 ? 24.055 -7.021 31.640 1.00 8.31 144 HIS A CA 1
ATOM 1135 C C . HIS A 1 144 ? 23.825 -8.406 31.064 1.00 7.69 144 HIS A C 1
ATOM 1136 O O . HIS A 1 144 ? 24.438 -9.381 31.498 1.00 8.16 144 HIS A O 1
ATOM 1143 N N . ARG A 1 145 ? 22.948 -8.482 30.070 1.00 7.40 145 ARG A N 1
ATOM 1144 C CA . ARG A 1 145 ? 22.668 -9.745 29.397 1.00 7.58 145 ARG A CA 1
ATOM 1145 C C . ARG A 1 145 ? 22.107 -9.487 28.003 1.00 7.15 145 ARG A C 1
ATOM 1146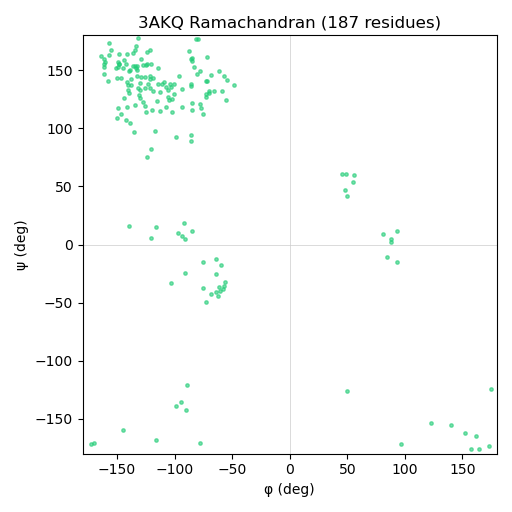 O O . ARG A 1 145 ? 21.678 -8.399 27.677 1.00 8.25 145 ARG A O 1
ATOM 1154 N N . SER A 1 146 ? 22.157 -10.561 27.182 1.00 7.77 146 SER A N 1
ATOM 1155 C CA . SER A 1 146 ? 21.702 -10.451 25.828 1.00 8.41 146 SER A CA 1
ATOM 1156 C C . SER A 1 146 ? 20.546 -11.409 25.464 1.00 8.56 146 SER A C 1
ATOM 1157 O O . SER A 1 146 ? 20.101 -11.481 24.345 1.00 9.34 146 SER A O 1
ATOM 1160 N N . SER A 1 147 ? 20.060 -12.127 26.513 1.00 8.56 147 SER A N 1
ATOM 1161 C CA . SER A 1 147 ? 18.840 -12.927 26.336 1.00 8.68 147 SER A CA 1
ATOM 1162 C C . SER A 1 147 ? 18.130 -13.006 27.665 1.00 7.90 147 SER A C 1
ATOM 1163 O O . SER A 1 147 ? 18.738 -12.951 28.732 1.00 9.39 147 SER A O 1
ATOM 1166 N N . GLY A 1 148 ? 16.813 -13.155 27.591 1.00 7.29 148 GLY A N 1
ATOM 1167 C CA . GLY A 1 148 ? 16.029 -13.316 28.795 1.00 7.79 148 GLY A CA 1
ATOM 1168 C C . GLY A 1 148 ? 14.625 -12.800 28.588 1.00 6.65 148 GLY A C 1
ATOM 1169 O O . GLY A 1 148 ? 14.168 -12.637 27.452 1.00 6.74 148 GLY A O 1
ATOM 1170 N N . SER A 1 149 ? 13.940 -12.547 29.696 1.00 7.02 149 SER A N 1
ATOM 1171 C CA . SER A 1 149 ? 12.578 -12.048 29.663 1.00 7.45 149 SER A CA 1
ATOM 1172 C C . SER A 1 149 ? 12.453 -10.826 30.555 1.00 6.48 149 SER A C 1
ATOM 1173 O O . SER A 1 149 ? 13.081 -10.747 31.615 1.00 7.10 149 SER A O 1
ATOM 1176 N N . VAL A 1 150 ? 11.634 -9.877 30.115 1.00 6.48 150 VAL A N 1
ATOM 1177 C CA . VAL A 1 150 ? 11.402 -8.656 30.865 1.00 6.46 150 VAL A CA 1
ATOM 1178 C C . VAL A 1 150 ? 9.927 -8.527 31.219 1.00 6.51 150 VAL A C 1
ATOM 1179 O O . VAL A 1 150 ? 9.078 -8.432 30.331 1.00 6.79 150 VAL A O 1
ATOM 1183 N N . ASN A 1 151 ? 9.623 -8.559 32.513 1.00 6.91 151 ASN A N 1
ATOM 1184 C CA . ASN A 1 151 ? 8.248 -8.389 32.962 1.00 7.47 151 ASN A CA 1
ATOM 1185 C C . ASN A 1 151 ? 8.071 -6.878 33.067 1.00 6.10 151 ASN A C 1
ATOM 1186 O O . ASN A 1 151 ? 8.401 -6.272 34.089 1.00 7.08 151 ASN A O 1
ATOM 1191 N N . THR A 1 152 ? 7.556 -6.273 32.002 1.00 6.65 152 THR A N 1
ATOM 1192 C CA . THR A 1 152 ? 7.397 -4.826 31.970 1.00 6.67 152 THR A CA 1
ATOM 1193 C C . THR A 1 152 ? 6.579 -4.245 33.113 1.00 6.94 152 THR A C 1
ATOM 1194 O O . THR A 1 152 ? 6.846 -3.129 33.552 1.00 6.78 152 THR A O 1
ATOM 1198 N N . ALA A 1 153 ? 5.598 -4.994 33.606 1.00 7.19 153 ALA A N 1
ATOM 1199 C CA . ALA A 1 153 ? 4.763 -4.508 34.697 1.00 7.73 153 ALA A CA 1
ATOM 1200 C C . ALA A 1 153 ? 5.575 -4.154 35.937 1.00 7.13 153 ALA A C 1
ATOM 1201 O O . ALA A 1 153 ? 5.267 -3.180 36.622 1.00 7.63 153 ALA A O 1
ATOM 1203 N N . ASN A 1 154 ? 6.606 -4.939 36.236 1.00 7.55 154 ASN A N 1
ATOM 1204 C CA . ASN A 1 154 ? 7.417 -4.653 37.412 1.00 7.46 154 ASN A CA 1
ATOM 1205 C C . ASN A 1 154 ? 8.049 -3.275 37.295 1.00 6.66 154 ASN A C 1
ATOM 1206 O O . ASN A 1 154 ? 8.134 -2.531 38.272 1.00 7.43 154 ASN A O 1
ATOM 1211 N N . HIS A 1 155 ? 8.491 -2.940 36.090 1.00 6.50 155 HIS A N 1
ATOM 1212 C CA . HIS A 1 155 ? 9.126 -1.654 35.840 1.00 6.54 155 HIS A CA 1
ATOM 1213 C C . HIS A 1 155 ? 8.104 -0.517 35.846 1.00 5.95 155 HIS A C 1
ATOM 1214 O O . HIS A 1 155 ? 8.276 0.504 36.499 1.00 6.87 155 HIS A O 1
ATOM 1221 N N . PHE A 1 156 ? 7.018 -0.690 35.107 1.00 6.51 156 PHE A N 1
ATOM 1222 C CA . PHE A 1 156 ? 6.020 0.360 35.039 1.00 6.60 156 PHE A CA 1
ATOM 1223 C C . PHE A 1 156 ? 5.423 0.651 36.412 1.00 6.76 156 PHE A C 1
ATOM 1224 O O . PHE A 1 156 ? 5.145 1.803 36.737 1.00 7.53 156 PHE A O 1
ATOM 1232 N N . ASN A 1 157 ? 5.240 -0.384 37.224 1.00 7.62 157 ASN A N 1
ATOM 1233 C CA . ASN A 1 157 ? 4.703 -0.201 38.568 1.00 8.51 157 ASN A CA 1
ATOM 1234 C C . ASN A 1 157 ? 5.707 0.542 39.451 1.00 8.85 157 ASN A C 1
ATOM 1235 O O . ASN A 1 157 ? 5.331 1.439 40.207 1.00 9.51 157 ASN A O 1
ATOM 1240 N N . ALA A 1 158 ? 6.981 0.173 39.356 1.00 8.10 158 ALA A N 1
ATOM 1241 C CA . ALA A 1 158 ? 8.013 0.829 40.151 1.00 8.22 158 ALA A CA 1
ATOM 1242 C C . ALA A 1 158 ? 8.120 2.294 39.744 1.00 7.11 158 ALA A C 1
ATOM 1243 O O . ALA A 1 158 ? 8.279 3.175 40.591 1.00 9.29 158 ALA A O 1
ATOM 1245 N N . TRP A 1 159 ? 8.041 2.553 38.442 1.00 7.26 159 TRP A N 1
ATOM 1246 C CA . TRP A 1 159 ? 8.115 3.921 37.946 1.00 7.68 159 TRP A CA 1
ATOM 1247 C C . TRP A 1 159 ? 6.946 4.734 38.487 1.00 7.73 159 TRP A C 1
ATOM 1248 O O . TRP A 1 159 ? 7.120 5.869 38.930 1.00 8.28 159 TRP A O 1
ATOM 1259 N N . ALA A 1 160 ? 5.754 4.149 38.454 1.00 8.45 160 ALA A N 1
ATOM 1260 C CA . ALA A 1 160 ? 4.567 4.834 38.946 1.00 9.49 160 ALA A CA 1
ATOM 1261 C C . ALA A 1 160 ? 4.749 5.244 40.405 1.00 10.74 160 ALA A C 1
ATOM 1262 O O . ALA A 1 160 ? 4.280 6.303 40.822 1.00 11.51 160 ALA A O 1
ATOM 1264 N N . GLN A 1 161 ? 5.437 4.408 41.177 1.00 12.26 161 GLN A N 1
ATOM 1265 C CA . GLN A 1 161 ? 5.678 4.697 42.588 1.00 14.35 161 GLN A CA 1
ATOM 1266 C C . GLN A 1 161 ? 6.545 5.942 42.746 1.00 14.67 161 GLN A C 1
ATOM 1267 O O . GLN A 1 161 ? 6.496 6.616 43.776 1.00 15.26 161 GLN A O 1
ATOM 1273 N N . GLN A 1 162 ? 7.339 6.240 41.722 1.00 14.80 162 GLN A N 1
ATOM 1274 C CA . GLN A 1 162 ? 8.228 7.398 41.755 1.00 15.38 162 GLN A CA 1
ATOM 1275 C C . GLN A 1 162 ? 7.576 8.630 41.123 1.00 15.53 162 GLN A C 1
ATOM 1276 O O . GLN A 1 162 ? 8.205 9.657 40.893 1.00 16.50 162 GLN A O 1
ATOM 1282 N N . GLY A 1 163 ? 6.280 8.491 40.788 1.00 15.14 163 GLY A N 1
ATOM 1283 C CA . GLY A 1 163 ? 5.588 9.596 40.139 1.00 15.18 163 GLY A CA 1
ATOM 1284 C C . GLY A 1 163 ? 5.882 9.643 38.638 1.00 14.74 163 GLY A C 1
ATOM 1285 O O . GLY A 1 163 ? 5.574 10.600 37.943 1.00 16.41 163 GLY A O 1
ATOM 1286 N N . LEU A 1 164 ? 6.549 8.579 38.151 1.00 12.30 164 LEU A N 1
ATOM 1287 C CA . LEU A 1 164 ? 6.789 8.480 36.715 1.00 11.88 164 LEU A CA 1
ATOM 1288 C C . LEU A 1 164 ? 5.598 7.834 36.000 1.00 11.53 164 LEU A C 1
ATOM 1289 O O . LEU A 1 164 ? 5.510 6.621 35.866 1.00 12.80 164 LEU A O 1
ATOM 1294 N N . THR A 1 165 ? 4.658 8.697 35.593 1.00 11.22 165 THR A N 1
ATOM 1295 C CA . THR A 1 165 ? 3.413 8.199 35.025 1.00 11.55 165 THR A CA 1
ATOM 1296 C C . THR A 1 165 ? 3.546 7.934 33.523 1.00 10.11 165 THR A C 1
ATOM 1297 O O . THR A 1 165 ? 4.178 8.685 32.791 1.00 10.53 165 THR A O 1
ATOM 1301 N N . LEU A 1 166 ? 2.964 6.792 33.089 1.00 9.12 166 LEU A N 1
ATOM 1302 C CA . LEU A 1 166 ? 2.861 6.517 31.655 1.00 9.22 166 LEU A CA 1
ATOM 1303 C C . LEU A 1 166 ? 1.436 6.747 31.145 1.00 9.50 166 LEU A C 1
ATOM 1304 O O . LEU A 1 166 ? 0.451 6.378 31.773 1.00 10.53 166 LEU A O 1
ATOM 1309 N N . GLY A 1 167 ? 1.279 7.366 29.981 1.00 9.38 167 GLY A N 1
ATOM 1310 C CA . GLY A 1 167 ? -0.047 7.585 29.433 1.00 9.92 167 GLY A CA 1
ATOM 1311 C C . GLY A 1 167 ? -0.439 6.404 28.569 1.00 9.55 167 GLY A C 1
ATOM 1312 O O . GLY A 1 167 ? -0.121 5.259 28.899 1.00 11.56 167 GLY A O 1
ATOM 1313 N N . THR A 1 168 ? -1.132 6.667 27.467 1.00 8.17 168 THR A N 1
ATOM 1314 C CA . THR A 1 168 ? -1.529 5.600 26.560 1.00 7.82 168 THR A CA 1
ATOM 1315 C C . THR A 1 168 ? -0.292 5.130 25.810 1.00 7.77 168 THR A C 1
ATOM 1316 O O . THR A 1 168 ? 0.447 5.935 25.242 1.00 9.08 168 THR A O 1
ATOM 1320 N N . MET A 1 169 ? -0.076 3.822 25.811 1.00 8.32 169 MET A N 1
ATOM 1321 C CA . MET A 1 169 ? 1.095 3.257 25.167 1.00 8.36 169 MET A CA 1
ATOM 1322 C C . MET A 1 169 ? 1.022 3.362 23.632 1.00 8.75 169 MET A C 1
ATOM 1323 O O . MET A 1 169 ? 0.024 3.047 23.017 1.00 11.21 169 MET A O 1
ATOM 1328 N N . ASP A 1 170 ? 2.144 3.849 23.054 1.00 7.92 170 ASP A N 1
ATOM 1329 C CA . ASP A 1 170 ? 2.320 3.748 21.610 1.00 7.56 170 ASP A CA 1
ATOM 1330 C C . ASP A 1 170 ? 3.135 2.469 21.382 1.00 6.93 170 ASP A C 1
ATOM 1331 O O . ASP A 1 170 ? 2.858 1.453 21.998 1.00 8.00 170 ASP A O 1
ATOM 1336 N N . TYR A 1 171 ? 4.153 2.505 20.503 1.00 6.38 171 TYR A N 1
ATOM 1337 C CA . TYR A 1 171 ? 4.878 1.254 20.269 1.00 5.75 171 TYR A CA 1
ATOM 1338 C C . TYR A 1 171 ? 5.768 0.817 21.429 1.00 5.00 171 TYR A C 1
ATOM 1339 O O . TYR A 1 171 ? 6.118 1.605 22.306 1.00 5.49 171 TYR A O 1
ATOM 1348 N N . GLN A 1 172 ? 6.112 -0.466 21.416 1.00 5.46 172 GLN A N 1
ATOM 1349 C CA . GLN A 1 172 ? 6.902 -1.101 22.460 1.00 5.47 172 GLN A CA 1
ATOM 1350 C C . GLN A 1 172 ? 7.736 -2.167 21.763 1.00 5.13 172 GLN A C 1
ATOM 1351 O O . GLN A 1 172 ? 7.196 -3.162 21.277 1.00 5.58 172 GLN A O 1
ATOM 1357 N N . ILE A 1 173 ? 9.047 -1.966 21.720 1.00 4.98 173 ILE A N 1
ATOM 1358 C CA . ILE A 1 173 ? 9.918 -2.899 20.999 1.00 4.82 173 ILE A CA 1
ATOM 1359 C C . ILE A 1 173 ? 11.152 -3.268 21.816 1.00 4.67 173 ILE A C 1
ATOM 1360 O O . ILE A 1 173 ? 11.420 -2.698 22.874 1.00 5.44 173 ILE A O 1
ATOM 1365 N N . VAL A 1 174 ? 11.854 -4.306 21.347 1.00 4.67 174 VAL A N 1
ATOM 1366 C CA . VAL A 1 174 ? 13.231 -4.498 21.780 1.00 4.68 174 VAL A CA 1
ATOM 1367 C C . VAL A 1 174 ? 14.094 -3.823 20.754 1.00 4.40 174 VAL A C 1
ATOM 1368 O O . VAL A 1 174 ? 14.020 -4.133 19.571 1.00 5.62 174 VAL A O 1
ATOM 1372 N N . ALA A 1 175 ? 14.852 -2.799 21.210 1.00 4.92 175 ALA A N 1
ATOM 1373 C CA . ALA A 1 175 ? 15.604 -1.960 20.263 1.00 5.09 175 ALA A CA 1
ATOM 1374 C C . ALA A 1 175 ? 17.099 -1.970 20.535 1.00 5.20 175 ALA A C 1
ATOM 1375 O O . ALA A 1 175 ? 17.559 -2.035 21.668 1.00 5.24 175 ALA A O 1
ATOM 1377 N N . VAL A 1 176 ? 17.834 -1.909 19.431 1.00 4.99 176 VAL A N 1
ATOM 1378 C CA . VAL A 1 176 ? 19.262 -1.688 19.477 1.00 5.88 176 VAL A CA 1
ATOM 1379 C C . VAL A 1 176 ? 19.424 -0.216 19.105 1.00 5.79 176 VAL A C 1
ATOM 1380 O O . VAL A 1 176 ? 18.898 0.245 18.082 1.00 6.17 176 VAL A O 1
ATOM 1384 N N . GLU A 1 177 ? 20.106 0.526 19.969 1.00 5.99 177 GLU A N 1
ATOM 1385 C CA . GLU A 1 177 ? 20.368 1.934 19.727 1.00 6.44 177 GLU A CA 1
ATOM 1386 C C . GLU A 1 177 ? 21.871 2.130 19.665 1.00 6.29 177 GLU A C 1
ATOM 1387 O O . GLU A 1 177 ? 22.623 1.477 20.390 1.00 7.13 177 GLU A O 1
ATOM 1393 N N . GLY A 1 178 ? 22.302 3.021 18.785 1.00 6.92 178 GLY A N 1
ATOM 1394 C CA . GLY A 1 178 ? 23.715 3.308 18.663 1.00 7.72 178 GLY A CA 1
ATOM 1395 C C . GLY A 1 178 ? 23.899 4.809 18.656 1.00 7.36 178 GLY A C 1
ATOM 1396 O O . GLY A 1 178 ? 23.011 5.540 18.219 1.00 7.73 178 GLY A O 1
ATOM 1397 N N . TYR A 1 179 ? 25.039 5.273 19.155 1.00 7.91 179 TYR A N 1
ATOM 1398 C CA . TYR A 1 179 ? 25.335 6.699 19.180 1.00 9.04 179 TYR A CA 1
ATOM 1399 C C . TYR A 1 179 ? 26.771 6.911 18.721 1.00 8.78 179 TYR A C 1
ATOM 1400 O O . TYR A 1 179 ? 27.709 6.782 19.510 1.00 9.83 179 TYR A O 1
ATOM 1409 N N . PHE A 1 180 ? 26.926 7.227 17.439 1.00 9.09 180 PHE A N 1
ATOM 1410 C CA . PHE A 1 180 ? 28.234 7.465 16.837 1.00 10.24 180 PHE A CA 1
ATOM 1411 C C . PHE A 1 180 ? 29.243 6.404 17.245 1.00 10.85 180 PHE A C 1
ATOM 1412 O O . PHE A 1 180 ? 30.278 6.697 17.848 1.00 12.31 180 PHE A O 1
ATOM 1420 N N . SER A 1 181 ? 28.926 5.164 16.892 1.00 10.67 181 SER A N 1
ATOM 1421 C CA . SER A 1 181 ? 29.771 4.028 17.220 1.00 10.87 181 SER A CA 1
ATOM 1422 C C . SER A 1 181 ? 29.740 2.986 16.109 1.00 10.16 181 SER A C 1
ATOM 1423 O O . SER A 1 181 ? 29.387 3.282 14.967 1.00 10.60 181 SER A O 1
ATOM 1426 N N . SER A 1 182 ? 30.121 1.764 16.462 1.00 10.37 182 SER A N 1
ATOM 1427 C CA . SER A 1 182 ? 30.138 0.650 15.527 1.00 10.72 182 SER A CA 1
ATOM 1428 C C . SER A 1 182 ? 29.673 -0.592 16.269 1.00 10.28 182 SER A C 1
ATOM 1429 O O . SER A 1 182 ? 29.648 -0.612 17.500 1.00 11.02 182 SER A O 1
ATOM 1432 N N . GLY A 1 183 ? 29.302 -1.625 15.524 1.00 10.46 183 GLY A N 1
ATOM 1433 C CA . GLY A 1 183 ? 28.864 -2.851 16.159 1.00 10.41 183 GLY A CA 1
ATOM 1434 C C . GLY A 1 183 ? 27.991 -3.716 15.278 1.00 9.51 183 GLY A C 1
ATOM 1435 O O . GLY A 1 183 ? 27.779 -3.420 14.102 1.00 9.63 183 GLY A O 1
ATOM 1436 N N . SER A 1 184 ? 27.499 -4.803 15.859 1.00 9.83 184 SER A N 1
ATOM 1437 C CA . SER A 1 184 ? 26.618 -5.726 15.163 1.00 9.84 184 SER A CA 1
ATOM 1438 C C . SER A 1 184 ? 25.685 -6.344 16.192 1.00 8.84 184 SER A C 1
ATOM 1439 O O . SER A 1 184 ? 26.020 -6.436 17.376 1.00 9.77 184 SER A O 1
ATOM 1442 N N . ALA A 1 185 ? 24.503 -6.743 15.738 1.00 8.57 185 ALA A N 1
ATOM 1443 C CA . ALA A 1 185 ? 23.523 -7.377 16.609 1.00 8.11 185 ALA A CA 1
ATOM 1444 C C . ALA A 1 185 ? 22.499 -8.122 15.767 1.00 7.69 185 ALA A C 1
ATOM 1445 O O . ALA A 1 185 ? 22.194 -7.756 14.649 1.00 8.28 185 ALA A O 1
ATOM 1447 N N . SER A 1 186 ? 22.016 -9.235 16.338 1.00 7.99 186 SER A N 1
ATOM 1448 C CA . SER A 1 186 ? 20.977 -10.019 15.717 1.00 8.34 186 SER A CA 1
ATOM 1449 C C . SER A 1 186 ? 20.095 -10.501 16.856 1.00 7.49 186 SER A C 1
ATOM 1450 O O . SER A 1 186 ? 20.462 -11.319 17.670 1.00 8.63 186 SER A O 1
ATOM 1453 N N . ILE A 1 187 ? 18.895 -9.874 16.910 1.00 7.20 187 ILE A N 1
ATOM 1454 C CA . ILE A 1 187 ? 17.989 -10.088 18.057 1.00 6.99 187 ILE A CA 1
ATOM 1455 C C . ILE A 1 187 ? 16.649 -10.631 17.599 1.00 6.84 187 ILE A C 1
ATOM 1456 O O . ILE A 1 187 ? 16.122 -10.247 16.556 1.00 7.41 187 ILE A O 1
ATOM 1461 N N . THR A 1 188 ? 16.097 -11.535 18.400 1.00 6.76 188 THR A N 1
ATOM 1462 C CA . THR A 1 188 ? 14.786 -12.098 18.124 1.00 6.78 188 THR A CA 1
ATOM 1463 C C . THR A 1 188 ? 13.889 -11.801 19.320 1.00 6.33 188 THR A C 1
ATOM 1464 O O . THR A 1 188 ? 14.292 -11.973 20.475 1.00 7.98 188 THR A O 1
ATOM 1468 N N . VAL A 1 189 ? 12.676 -11.348 19.027 1.00 6.95 189 VAL A N 1
ATOM 1469 C CA . VAL A 1 189 ? 11.678 -10.918 20.001 1.00 7.47 189 VAL A CA 1
ATOM 1470 C C . VAL A 1 189 ? 10.450 -11.832 19.997 1.00 6.80 189 VAL A C 1
ATOM 1471 O O . VAL A 1 189 ? 10.075 -12.406 18.983 1.00 7.71 189 VAL A O 1
ATOM 1475 N N . SER A 1 190 ? 9.771 -11.938 21.136 1.00 8.14 190 SER A N 1
ATOM 1476 C CA . SER A 1 190 ? 8.495 -12.641 21.225 1.00 7.86 190 SER A CA 1
ATOM 1477 C C . SER A 1 190 ? 7.802 -12.209 22.515 1.00 8.42 190 SER A C 1
ATOM 1478 O O . SER A 1 190 ? 8.459 -11.545 23.349 1.00 8.93 190 SER A O 1
#

Nearest PDB structures (foldseek):
  5zkz-assembly1_A  TM=1.000E+00  e=2.005E-35  Trichoderma reesei RUT C-30
  4hk9-assembly1_A  TM=1.002E+00  e=2.005E-35  Trichoderma reesei
  8keu-assembly1_A  TM=9.981E-01  e=1.402E-35  Trichoderma reesei
  6kwh-assembly1_A  TM=1.001E+00  e=2.725E-35  Trichoderma reesei RUT C-30
  4xqw-assembly1_A  TM=9.970E-01  e=1.553E-35  Trichoderma reesei

Radius of gyration: 15.03 Å; Cα contacts (8 Å, |Δi|>4): 525; chains: 1; bounding box: 33×34×38 Å

Secondary structure (DSSP, 8-state):
-B-SEEEEETTEEEEEEE-S-S-EEEEE-STTEEEEEESS--EEEEEEEESS--SS-EEEEEEEEEEESSEEEEEEEEEETTTEEEEEEEEESS--TTTTPPEEEEEEETTEEEEEEEEEEEEE--BTBSEEEEEEEEEESS--SSEEEEHHHHHHHHHHTT----EEEEEEEEEEEES-EEEEEEEE-

CATH classification: 2.60.120.180